Protein AF-A0A7S3LY21-F1 (afdb_monomer_lite)

Foldseek 3Di:
DDLVVPDDPPNDVPPADCLQNLLVCLQVVCWDQDNVRDTDHDDDDDPDDQCVLLSVLSSVLCVVPNAADLVQFAFAAELEQQPPCAWPSPKPVFKDQAQAWDKDFDADPPPRDTDDIDGDHHRDIDIDGDDDLLSLLVSLVVQLVVCVVPVAAEEEAADCVDPVSVVSVVSSVVNNVVDPCVSGHYYYDHSNVLSNVQSVQRSNSGYYYYRYYDVVNLNSLSNRCCSNVVGQQQDWDWDQDPVRDIDTDLGSDDPPVVQVVCCVPPVDRPDDSNSVVVSVD

InterPro domains:
  IPR004436 Isocitrate dehydrogenase NADP-dependent, monomeric [PF03971] (1-281)
  IPR004436 Isocitrate dehydrogenase NADP-dependent, monomeric [PTHR36999] (1-281)

Structure (mmCIF, N/CA/C/O backbone):
data_AF-A0A7S3LY21-F1
#
_entry.id   AF-A0A7S3LY21-F1
#
loop_
_atom_site.group_PDB
_atom_site.id
_atom_site.type_symbol
_atom_site.label_atom_id
_atom_site.label_alt_id
_atom_site.label_comp_id
_atom_site.label_asym_id
_atom_site.label_entity_id
_atom_site.label_seq_id
_atom_site.pdbx_PDB_ins_code
_atom_site.Cartn_x
_atom_site.Cartn_y
_atom_site.Cartn_z
_atom_site.occupancy
_atom_site.B_iso_or_equiv
_atom_site.auth_seq_id
_atom_site.auth_comp_id
_atom_site.auth_asym_id
_atom_site.auth_atom_id
_atom_site.pdbx_PDB_model_num
ATOM 1 N N . VAL A 1 1 ? 0.609 15.660 17.565 1.00 91.31 1 VAL A N 1
ATOM 2 C CA . VAL A 1 1 ? 1.407 14.550 18.136 1.00 91.31 1 VAL A CA 1
ATOM 3 C C . VAL A 1 1 ? 1.095 14.394 19.615 1.00 91.31 1 VAL A C 1
ATOM 5 O O . VAL A 1 1 ? 0.648 13.320 20.021 1.00 91.31 1 VAL A O 1
ATOM 8 N N . ASN A 1 2 ? 1.239 15.479 20.382 1.00 94.75 2 ASN A N 1
ATOM 9 C CA . ASN A 1 2 ? 0.829 15.576 21.780 1.00 94.75 2 ASN A CA 1
ATOM 10 C C . ASN A 1 2 ? 0.454 17.042 22.081 1.00 94.75 2 ASN A C 1
ATOM 12 O O . ASN A 1 2 ? 1.336 17.897 22.077 1.00 94.75 2 ASN A O 1
ATOM 16 N N . SER A 1 3 ? -0.834 17.352 22.270 1.00 94.62 3 SER A N 1
ATOM 17 C CA . SER A 1 3 ? -1.295 18.728 22.534 1.00 94.62 3 SER A CA 1
ATOM 18 C C . SER A 1 3 ? -0.840 19.244 23.896 1.00 94.62 3 SER A C 1
ATOM 20 O O . SER A 1 3 ? -0.442 20.400 23.994 1.00 94.62 3 SER A O 1
ATOM 22 N N . ASP A 1 4 ? -0.825 18.381 24.913 1.00 94.00 4 ASP A N 1
ATOM 23 C CA . ASP A 1 4 ? -0.487 18.751 26.293 1.00 94.00 4 ASP A CA 1
ATOM 24 C C . ASP A 1 4 ? 0.999 19.110 26.436 1.00 94.00 4 ASP A C 1
ATOM 26 O O . ASP A 1 4 ? 1.365 19.989 27.212 1.00 94.00 4 ASP A O 1
ATOM 30 N N . LYS A 1 5 ? 1.857 18.475 25.626 1.00 94.56 5 LYS A N 1
ATOM 31 C CA . LYS A 1 5 ? 3.294 18.776 25.517 1.00 94.56 5 LYS A CA 1
ATOM 32 C C . LYS A 1 5 ? 3.616 19.807 24.419 1.00 94.56 5 LYS A C 1
ATOM 34 O O . LYS A 1 5 ? 4.786 20.073 24.165 1.00 94.56 5 LYS A O 1
ATOM 39 N N . GLY A 1 6 ? 2.614 20.363 23.729 1.00 96.25 6 GLY A N 1
ATOM 40 C CA . GLY A 1 6 ? 2.814 21.335 22.643 1.00 96.25 6 GLY A CA 1
ATOM 41 C C . GLY A 1 6 ? 3.462 20.776 21.365 1.00 96.25 6 GLY A C 1
ATOM 42 O O . GLY A 1 6 ? 3.881 21.549 20.506 1.00 96.25 6 GLY A O 1
ATOM 43 N N . ILE A 1 7 ? 3.526 19.449 21.201 1.00 97.12 7 ILE A N 1
ATOM 44 C CA . ILE A 1 7 ? 4.206 18.779 20.082 1.00 97.12 7 ILE A CA 1
ATOM 45 C C . ILE A 1 7 ? 3.276 18.700 18.860 1.00 97.12 7 ILE A C 1
ATOM 47 O O . ILE A 1 7 ? 2.264 17.974 18.830 1.00 97.12 7 ILE A O 1
ATOM 51 N N . THR A 1 8 ? 3.643 19.446 17.819 1.00 97.56 8 THR A N 1
ATOM 52 C CA . THR A 1 8 ? 2.900 19.587 16.555 1.00 97.56 8 THR A CA 1
ATOM 53 C C . THR A 1 8 ? 3.358 18.589 15.488 1.00 97.56 8 THR A C 1
ATOM 55 O O . THR A 1 8 ? 4.366 17.913 15.641 1.00 97.56 8 THR A O 1
ATOM 58 N N . ASN A 1 9 ? 2.625 18.530 14.370 1.00 97.75 9 ASN A N 1
ATOM 59 C CA . ASN A 1 9 ? 2.978 17.738 13.181 1.00 97.75 9 ASN A CA 1
ATOM 60 C C . ASN A 1 9 ? 4.347 18.097 12.567 1.00 97.75 9 ASN A C 1
ATOM 62 O O . ASN A 1 9 ? 4.896 17.315 11.808 1.00 97.75 9 ASN A O 1
ATOM 66 N N . LEU A 1 10 ? 4.872 19.293 12.854 1.00 97.88 10 LEU A N 1
ATOM 67 C CA . LEU A 1 10 ? 6.107 19.807 12.252 1.00 97.88 10 LEU A CA 1
ATOM 68 C C . LEU A 1 10 ? 7.313 19.724 13.198 1.00 97.88 10 LEU A C 1
ATOM 70 O O . LEU A 1 10 ? 8.361 20.275 12.881 1.00 97.88 10 LEU A O 1
ATOM 74 N N . HIS A 1 11 ? 7.164 19.092 14.367 1.00 97.56 11 HIS A N 1
ATOM 75 C CA . HIS A 1 11 ? 8.254 18.983 15.338 1.00 97.56 11 HIS A CA 1
ATOM 76 C C . HIS A 1 11 ? 9.315 17.970 14.906 1.00 97.56 11 HIS A C 1
ATOM 78 O O . HIS A 1 11 ? 10.493 18.315 14.856 1.00 97.56 11 HIS A O 1
ATOM 84 N N . VAL A 1 12 ? 8.911 16.734 14.594 1.00 97.50 12 VAL A N 1
ATOM 85 C CA . VAL A 1 12 ? 9.830 15.655 14.213 1.00 97.50 12 VAL A CA 1
ATOM 86 C C . VAL A 1 12 ? 9.272 14.906 12.996 1.00 97.50 12 VAL A C 1
ATOM 88 O O . VAL A 1 12 ? 8.113 14.487 13.028 1.00 97.50 12 VAL A O 1
ATOM 91 N N . PRO A 1 13 ? 10.068 14.691 11.928 1.00 96.62 13 PRO A N 1
ATOM 92 C CA . PRO A 1 13 ? 9.594 14.043 10.699 1.00 96.62 13 PRO A CA 1
ATOM 93 C C . PRO A 1 13 ? 9.031 12.627 10.884 1.00 96.62 13 PRO A C 1
ATOM 95 O O . PRO A 1 13 ? 8.187 12.202 10.105 1.00 96.62 13 PRO A O 1
ATOM 98 N N . SER A 1 14 ? 9.495 11.892 11.897 1.00 94.69 14 SER A N 1
ATOM 99 C CA . SER A 1 14 ? 9.076 10.513 12.176 1.00 94.69 14 SER A CA 1
ATOM 100 C C . SER A 1 14 ? 7.846 10.398 13.080 1.00 94.69 14 SER A C 1
ATOM 102 O O . SER A 1 14 ? 7.402 9.285 13.341 1.00 94.69 14 SER A O 1
ATOM 104 N N . ASP A 1 15 ? 7.301 11.508 13.589 1.00 93.69 15 ASP A N 1
ATOM 105 C CA . ASP A 1 15 ? 6.175 11.454 14.532 1.00 93.69 15 ASP A CA 1
ATOM 106 C C . ASP A 1 15 ? 4.846 11.101 13.852 1.00 93.69 15 ASP A C 1
ATOM 108 O O . ASP A 1 15 ? 3.961 10.511 14.476 1.00 93.69 15 ASP A O 1
ATOM 112 N N . ILE A 1 16 ? 4.675 11.511 12.593 1.00 96.94 16 ILE A N 1
ATOM 113 C CA . ILE A 1 16 ? 3.447 11.332 11.815 1.00 96.94 16 ILE A CA 1
ATOM 114 C C . ILE A 1 16 ? 3.810 10.611 10.519 1.00 96.94 16 ILE A C 1
ATOM 116 O O . ILE A 1 16 ? 4.243 11.223 9.545 1.00 96.94 16 ILE A O 1
ATOM 120 N N . ILE A 1 17 ? 3.640 9.291 10.537 1.00 97.31 17 ILE A N 1
ATOM 121 C CA . ILE A 1 17 ? 3.937 8.401 9.411 1.00 97.31 17 ILE A CA 1
ATOM 122 C C . ILE A 1 17 ? 2.626 8.087 8.687 1.00 97.31 17 ILE A C 1
ATOM 124 O O . ILE A 1 17 ? 1.599 7.838 9.320 1.00 97.31 17 ILE A O 1
ATOM 128 N N . ILE A 1 18 ? 2.620 8.233 7.364 1.00 98.31 18 ILE A N 1
ATOM 129 C CA . ILE A 1 18 ? 1.410 8.276 6.527 1.00 98.31 18 ILE A CA 1
ATOM 130 C C . ILE A 1 18 ? 0.557 6.999 6.603 1.00 98.31 18 ILE A C 1
ATOM 132 O O . ILE A 1 18 ? -0.664 7.098 6.707 1.00 98.31 18 ILE A O 1
ATOM 136 N N . ASP A 1 19 ? 1.202 5.837 6.597 1.00 96.56 19 ASP A N 1
ATOM 137 C CA . ASP A 1 19 ? 0.619 4.495 6.698 1.00 96.56 19 ASP A CA 1
ATOM 138 C C . ASP A 1 19 ? -0.245 4.323 7.954 1.00 96.56 19 ASP A C 1
ATOM 140 O O . ASP A 1 19 ? -1.374 3.864 7.851 1.00 96.56 19 ASP A O 1
ATOM 144 N N . ALA A 1 20 ? 0.216 4.789 9.117 1.00 96.06 20 ALA A N 1
ATOM 145 C CA . ALA A 1 20 ? -0.511 4.691 10.381 1.00 96.06 20 ALA A CA 1
ATOM 146 C C . ALA A 1 20 ? -1.413 5.908 10.656 1.00 96.06 20 ALA A C 1
ATOM 148 O O . ALA A 1 20 ? -2.504 5.788 11.224 1.00 96.06 20 ALA A O 1
ATOM 149 N N . SER A 1 21 ? -0.970 7.109 10.275 1.00 97.94 21 SER A N 1
ATOM 150 C CA . SER A 1 21 ? -1.673 8.356 10.604 1.00 97.94 21 SER A CA 1
ATOM 151 C C . SER A 1 21 ? -2.926 8.581 9.762 1.00 97.94 21 SER A C 1
ATOM 153 O O . SER A 1 21 ? -3.929 9.056 10.303 1.00 97.94 21 SER A O 1
ATOM 155 N N . MET A 1 22 ? -2.914 8.210 8.477 1.00 98.62 22 MET A N 1
ATOM 156 C CA . MET A 1 22 ? -4.083 8.367 7.608 1.00 98.62 22 MET A CA 1
ATOM 157 C C . MET A 1 22 ? -5.249 7.464 8.035 1.00 98.62 22 MET A C 1
ATOM 159 O O . MET A 1 22 ? -6.345 7.995 8.225 1.00 98.62 22 MET A O 1
ATOM 163 N N . PRO A 1 23 ? -5.065 6.152 8.290 1.00 98.19 23 PRO A N 1
ATOM 164 C CA . PRO A 1 23 ? -6.143 5.304 8.797 1.00 98.19 23 PRO A CA 1
ATOM 165 C C . PRO A 1 23 ? -6.645 5.746 10.173 1.00 98.19 23 PRO A C 1
ATOM 167 O O . PRO A 1 23 ? -7.851 5.747 10.414 1.00 98.19 23 PRO A O 1
ATOM 170 N N . ALA A 1 24 ? -5.748 6.184 11.067 1.00 97.44 24 ALA A N 1
ATOM 171 C CA . ALA A 1 24 ? -6.138 6.716 12.373 1.00 97.44 24 ALA A CA 1
ATOM 172 C C . ALA A 1 24 ? -7.035 7.959 12.246 1.00 97.44 24 ALA A C 1
ATOM 174 O O . ALA A 1 24 ? -8.021 8.086 12.977 1.00 97.44 24 ALA A O 1
ATOM 175 N N . MET A 1 25 ? -6.724 8.851 11.302 1.00 98.44 25 MET A N 1
ATOM 176 C CA . MET A 1 25 ? -7.533 10.031 10.992 1.00 98.44 25 MET A CA 1
ATOM 177 C C . MET A 1 25 ? -8.884 9.646 10.372 1.00 98.44 25 MET A C 1
ATOM 179 O O . MET A 1 25 ? -9.919 10.098 10.860 1.00 98.44 25 MET A O 1
ATOM 183 N N . ILE A 1 26 ? -8.898 8.747 9.379 1.00 98.31 26 ILE A N 1
ATOM 184 C CA . ILE A 1 26 ? -10.125 8.247 8.731 1.00 98.31 26 ILE A CA 1
ATOM 185 C C . ILE A 1 26 ? -11.063 7.611 9.763 1.00 98.31 26 ILE A C 1
ATOM 187 O O . ILE A 1 26 ? -12.243 7.956 9.828 1.00 98.31 26 ILE A O 1
ATOM 191 N N . ARG A 1 27 ? -10.536 6.740 10.631 1.00 97.19 27 ARG A N 1
ATOM 192 C CA . ARG A 1 27 ? -11.300 6.102 11.712 1.00 97.19 27 ARG A CA 1
ATOM 193 C C . ARG A 1 27 ? -11.821 7.112 12.736 1.00 97.19 27 ARG A C 1
ATOM 195 O O . ARG A 1 27 ? -12.902 6.927 13.287 1.00 97.19 27 ARG A O 1
ATOM 202 N N . SER A 1 28 ? -11.088 8.198 12.968 1.00 97.00 28 SER A N 1
ATOM 203 C CA . SER A 1 28 ? -11.471 9.280 13.882 1.00 97.00 28 SER A CA 1
ATOM 204 C C . SER A 1 28 ? -12.378 10.316 13.206 1.00 97.00 28 SER A C 1
ATOM 206 O O . SER A 1 28 ? -12.216 11.514 13.415 1.00 97.00 28 SER A O 1
ATOM 208 N N . SER A 1 29 ? -13.338 9.864 12.392 1.00 96.50 29 SER A N 1
ATOM 209 C CA . SER A 1 29 ? -14.292 10.717 11.658 1.00 96.50 29 SER A CA 1
ATOM 210 C C . SER A 1 29 ? -13.648 11.717 10.688 1.00 96.50 29 SER A C 1
ATOM 212 O O . SER A 1 29 ? -14.217 12.772 10.429 1.00 96.50 29 SER A O 1
ATOM 214 N N . GLY A 1 30 ? -12.458 11.418 10.162 1.00 97.19 30 GLY A N 1
ATOM 215 C CA . GLY A 1 30 ? -11.737 12.339 9.279 1.00 97.19 30 GLY A CA 1
ATOM 216 C C . GLY A 1 30 ? -11.050 13.498 10.015 1.00 97.19 30 GLY A C 1
ATOM 217 O O . GLY A 1 30 ? -10.786 14.543 9.418 1.00 97.19 30 GLY A O 1
ATOM 218 N N . GLN A 1 31 ? -10.800 13.353 11.321 1.00 98.31 31 GLN A N 1
ATOM 219 C CA . GLN A 1 31 ? -10.353 14.446 12.184 1.00 98.31 31 GLN A CA 1
ATOM 220 C C . GLN A 1 31 ? -8.983 14.196 12.818 1.00 98.31 31 GLN A C 1
ATOM 222 O O . GLN A 1 31 ? -8.557 13.064 13.045 1.00 98.31 31 GLN A O 1
ATOM 227 N N . MET A 1 32 ? -8.298 15.289 13.162 1.00 98.25 32 MET A N 1
ATOM 228 C CA . MET A 1 32 ? -7.042 15.281 13.914 1.00 98.25 32 MET A CA 1
ATOM 229 C C . MET A 1 32 ? -7.101 16.220 15.123 1.00 98.25 32 MET A C 1
ATOM 231 O O . MET A 1 32 ? -7.930 17.127 15.207 1.00 98.25 32 MET A O 1
ATOM 235 N N . TRP A 1 33 ? -6.198 15.994 16.078 1.00 97.88 33 TRP A N 1
ATOM 236 C CA . TRP A 1 33 ? -6.121 16.753 17.325 1.00 97.88 33 TRP A CA 1
ATOM 237 C C . TRP A 1 33 ? -5.586 18.174 17.117 1.00 97.88 33 TRP A C 1
ATOM 239 O O . TRP A 1 33 ? -4.499 18.379 16.576 1.00 97.88 33 TRP A O 1
ATOM 249 N N . THR A 1 34 ? -6.339 19.154 17.611 1.00 96.69 34 THR A N 1
ATOM 250 C CA . THR A 1 34 ? -5.945 20.570 17.683 1.00 96.69 34 THR A CA 1
ATOM 251 C C . THR A 1 34 ? -5.113 20.872 18.936 1.00 96.69 34 THR A C 1
ATOM 253 O O . THR A 1 34 ? -5.137 20.085 19.884 1.00 96.69 34 THR A O 1
ATOM 256 N N . PRO A 1 35 ? -4.441 22.042 19.017 1.00 95.38 35 PRO A N 1
ATOM 257 C CA . PRO A 1 35 ? -3.748 22.462 20.240 1.00 95.38 35 PRO A CA 1
ATOM 258 C C . PRO A 1 35 ? -4.641 22.503 21.490 1.00 95.38 35 PRO A C 1
ATOM 260 O O . PRO A 1 35 ? -4.154 22.317 22.594 1.00 95.38 35 PRO A O 1
ATOM 263 N N . GLY A 1 36 ? -5.953 22.706 21.326 1.00 93.50 36 GLY A N 1
ATOM 264 C CA . GLY A 1 36 ? -6.927 22.711 22.423 1.00 93.50 36 GLY A CA 1
ATOM 265 C C . GLY A 1 36 ? -7.462 21.330 22.815 1.00 93.50 36 GLY A C 1
ATOM 266 O O . GLY A 1 36 ? -8.552 21.267 23.378 1.00 93.50 36 GLY A O 1
ATOM 267 N N . ASN A 1 37 ? -6.762 20.249 22.452 1.00 93.81 37 ASN A N 1
ATOM 268 C CA . ASN A 1 37 ? -7.134 18.855 22.718 1.00 93.81 37 ASN A CA 1
ATOM 269 C C . ASN A 1 37 ? -8.562 18.490 22.257 1.00 93.81 37 ASN A C 1
ATOM 271 O O . ASN A 1 37 ? -9.337 17.837 22.953 1.00 93.81 37 ASN A O 1
ATOM 275 N N . LYS A 1 38 ? -8.934 18.966 21.064 1.00 97.00 38 LYS A N 1
ATOM 276 C CA . LYS A 1 38 ? -10.205 18.644 20.396 1.00 97.00 38 LYS A CA 1
ATOM 277 C C . LYS A 1 38 ? -9.942 18.121 18.997 1.00 97.00 38 LYS A C 1
ATOM 279 O O . LYS A 1 38 ? -9.073 18.667 18.312 1.00 97.00 38 LYS A O 1
ATOM 284 N N . LEU A 1 39 ? -10.718 17.130 18.573 1.00 97.50 39 LEU A N 1
ATOM 285 C CA . LEU A 1 39 ? -10.749 16.672 17.189 1.00 97.50 39 LEU A CA 1
ATOM 286 C C . LEU A 1 39 ? -11.407 17.729 16.293 1.00 97.50 39 LEU A C 1
ATOM 288 O O . LEU A 1 39 ? -12.403 18.350 16.677 1.00 97.50 39 LEU A O 1
ATOM 292 N N . LYS A 1 40 ? -10.811 17.963 15.123 1.00 98.25 40 LYS A N 1
ATOM 293 C CA . LYS A 1 40 ? -11.362 18.789 14.045 1.00 98.25 40 LYS A CA 1
ATOM 294 C C . LYS A 1 40 ? -10.968 18.238 12.685 1.00 98.25 40 LYS A C 1
ATOM 296 O O . LYS A 1 40 ? -9.914 17.617 12.554 1.00 98.25 40 LYS A O 1
ATOM 301 N N . ASP A 1 41 ? -11.784 18.552 11.688 1.00 98.12 41 ASP A N 1
ATOM 302 C CA . ASP A 1 41 ? -11.487 18.302 10.282 1.00 98.12 41 ASP A CA 1
ATOM 303 C C . ASP A 1 41 ? -10.118 18.883 9.920 1.00 98.12 41 ASP A C 1
ATOM 305 O O . ASP A 1 41 ? -9.725 19.959 10.393 1.00 98.12 41 ASP A O 1
ATOM 309 N N . CYS A 1 42 ? -9.380 18.166 9.079 1.00 96.31 42 CYS A N 1
ATOM 310 C CA . CYS A 1 42 ? -8.049 18.571 8.664 1.00 96.31 42 CYS A CA 1
ATOM 311 C C . CYS A 1 42 ? -7.878 18.485 7.147 1.00 96.31 42 CYS A C 1
ATOM 313 O O . CYS A 1 42 ? -8.568 17.752 6.442 1.00 96.31 42 CYS A O 1
ATOM 315 N N . LYS A 1 43 ? -6.901 19.240 6.644 1.00 98.19 43 LYS A N 1
ATOM 316 C CA . LYS A 1 43 ? -6.361 19.042 5.303 1.00 98.19 43 LYS A CA 1
ATOM 317 C C . LYS A 1 43 ? -5.126 18.154 5.424 1.00 98.19 43 LYS A C 1
ATOM 319 O O . LYS A 1 43 ? -4.065 18.644 5.806 1.00 98.19 43 LYS A O 1
ATOM 324 N N . ALA A 1 44 ? -5.268 16.870 5.112 1.00 98.19 44 ALA A N 1
ATOM 325 C CA . ALA A 1 44 ? -4.144 15.943 5.055 1.00 98.19 44 ALA A CA 1
ATOM 326 C C . ALA A 1 44 ? -3.335 16.180 3.770 1.00 98.19 44 ALA A C 1
ATOM 328 O O . ALA A 1 44 ? -3.790 15.876 2.670 1.00 98.19 44 ALA A O 1
ATOM 329 N N . ILE A 1 45 ? -2.150 16.778 3.905 1.00 98.44 45 ILE A N 1
ATOM 330 C CA . ILE A 1 45 ? -1.284 17.099 2.766 1.00 98.44 45 ILE A CA 1
ATOM 331 C C . ILE A 1 45 ? -0.402 15.888 2.460 1.00 98.44 45 ILE A C 1
ATOM 333 O O . ILE A 1 45 ? 0.515 15.583 3.218 1.00 98.44 45 ILE A O 1
ATOM 337 N N . ILE A 1 46 ? -0.659 15.238 1.326 1.00 98.56 46 ILE A N 1
ATOM 338 C CA . ILE A 1 46 ? 0.199 14.200 0.744 1.00 98.56 46 ILE A CA 1
ATOM 339 C C . ILE A 1 46 ? 0.714 14.761 -0.587 1.00 98.56 46 ILE A C 1
ATOM 341 O O . ILE A 1 46 ? -0.065 14.835 -1.538 1.00 98.56 46 ILE A O 1
ATOM 345 N N . PRO A 1 47 ? 1.974 15.233 -0.660 1.00 98.38 47 PRO A N 1
ATOM 346 C CA . PRO A 1 47 ? 2.448 15.985 -1.824 1.00 98.38 47 PRO A CA 1
ATOM 347 C C . PRO A 1 47 ? 2.459 15.185 -3.130 1.00 98.38 47 PRO A C 1
ATOM 349 O O . PRO A 1 47 ? 2.133 15.724 -4.185 1.00 98.38 47 PRO A O 1
ATOM 352 N N . ASP A 1 48 ? 2.843 13.908 -3.068 1.00 98.19 48 ASP A N 1
ATOM 353 C CA . ASP A 1 48 ? 2.951 13.059 -4.251 1.00 98.19 48 ASP A CA 1
ATOM 354 C C . ASP A 1 48 ? 1.622 12.367 -4.589 1.00 98.19 48 ASP A C 1
ATOM 356 O O . ASP A 1 48 ? 0.933 11.800 -3.737 1.00 98.19 48 ASP A O 1
ATOM 360 N N . ARG A 1 49 ? 1.278 12.384 -5.876 1.00 97.62 49 ARG A N 1
ATOM 361 C CA . ARG A 1 49 ? -0.001 11.884 -6.392 1.00 97.62 49 ARG A CA 1
ATOM 362 C C . ARG A 1 49 ? -0.079 10.366 -6.552 1.00 97.62 49 ARG A C 1
ATOM 364 O O . ARG A 1 49 ? -1.177 9.876 -6.790 1.00 97.62 49 ARG A O 1
ATOM 371 N N . CYS A 1 50 ? 1.033 9.624 -6.463 1.00 97.38 50 CYS A N 1
ATOM 372 C CA . CYS A 1 50 ? 1.037 8.189 -6.774 1.00 97.38 50 CYS A CA 1
ATOM 373 C C . CYS A 1 50 ? 0.069 7.402 -5.884 1.00 97.38 50 CYS A C 1
ATOM 375 O O . CYS A 1 50 ? -0.543 6.445 -6.349 1.00 97.38 50 CYS A O 1
ATOM 377 N N . TYR A 1 51 ? -0.069 7.815 -4.620 1.00 98.12 51 TYR A N 1
ATOM 378 C CA . TYR A 1 51 ? -0.815 7.060 -3.610 1.00 98.12 51 TYR A CA 1
ATOM 379 C C . TYR A 1 51 ? -1.864 7.898 -2.864 1.00 98.12 51 TYR A C 1
ATOM 381 O O . TYR A 1 51 ? -2.788 7.335 -2.282 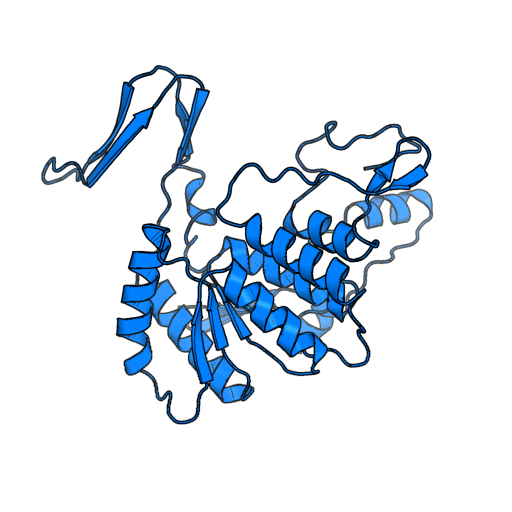1.00 98.12 51 TYR A O 1
ATOM 389 N N . ALA A 1 52 ? -1.785 9.235 -2.919 1.00 98.50 52 ALA A N 1
ATOM 390 C CA . ALA A 1 52 ? -2.713 10.132 -2.220 1.00 98.50 52 ALA A CA 1
ATOM 391 C C . ALA A 1 52 ? -4.190 9.884 -2.580 1.00 98.50 52 ALA A C 1
ATOM 393 O O . ALA A 1 52 ? -5.066 9.970 -1.718 1.00 98.50 52 ALA A O 1
ATOM 394 N N . GLY A 1 53 ? -4.460 9.537 -3.844 1.00 98.50 53 GLY A N 1
ATOM 395 C CA . GLY A 1 53 ? -5.813 9.284 -4.339 1.00 98.50 53 GLY A CA 1
ATOM 396 C C . GLY A 1 53 ? -6.526 8.122 -3.640 1.00 98.50 53 GLY A C 1
ATOM 397 O O . GLY A 1 53 ? -7.741 8.171 -3.501 1.00 98.50 53 GLY A O 1
ATOM 398 N N . VAL A 1 54 ? -5.789 7.121 -3.141 1.00 98.69 54 VAL A N 1
ATOM 399 C CA . VAL A 1 54 ? -6.368 5.978 -2.410 1.00 98.69 54 VAL A CA 1
ATOM 400 C C . VAL A 1 54 ? -6.999 6.441 -1.098 1.00 98.69 54 VAL A C 1
ATOM 402 O O . VAL A 1 54 ? -8.154 6.133 -0.814 1.00 98.69 54 VAL A O 1
ATOM 405 N N . PHE A 1 55 ? -6.274 7.243 -0.315 1.00 98.69 55 PHE A N 1
ATOM 406 C CA . PHE A 1 55 ? -6.819 7.784 0.929 1.00 98.69 55 PHE A CA 1
ATOM 407 C C . PHE A 1 55 ? -7.972 8.751 0.673 1.00 98.69 55 PHE A C 1
ATOM 409 O O . PHE A 1 55 ? -8.962 8.715 1.400 1.00 98.69 55 PHE A O 1
ATOM 416 N N . HIS A 1 56 ? -7.862 9.594 -0.359 1.00 98.62 56 HIS A N 1
ATOM 417 C CA . HIS A 1 56 ? -8.941 10.508 -0.723 1.00 98.62 56 HIS A CA 1
ATOM 418 C C . HIS A 1 56 ? -10.224 9.749 -1.077 1.00 98.62 56 HIS A C 1
ATOM 420 O O . HIS A 1 56 ? -11.281 10.085 -0.556 1.00 98.62 56 HIS A O 1
ATOM 426 N N . GLU A 1 57 ? -10.127 8.681 -1.870 1.00 98.50 57 GLU A N 1
ATOM 427 C CA . GLU A 1 57 ? -11.283 7.857 -2.222 1.00 98.50 57 GLU A CA 1
ATOM 428 C C . GLU A 1 57 ? -11.913 7.183 -0.997 1.00 98.50 57 GLU A C 1
ATOM 430 O O . GLU A 1 57 ? -13.133 7.194 -0.846 1.00 98.50 57 GLU A O 1
ATOM 435 N N . CYS A 1 58 ? -11.100 6.655 -0.075 1.00 98.38 58 CYS A N 1
ATOM 436 C CA . CYS A 1 58 ? -11.611 6.092 1.176 1.00 98.38 58 CYS A CA 1
ATOM 437 C C . CYS A 1 58 ? -12.344 7.149 2.027 1.00 98.38 58 CYS A C 1
ATOM 439 O O . CYS A 1 58 ? -13.370 6.848 2.640 1.00 98.38 58 CYS A O 1
ATOM 441 N N . ILE A 1 59 ? -11.840 8.388 2.060 1.00 98.62 59 ILE A N 1
ATOM 442 C CA . ILE A 1 59 ? -12.479 9.514 2.758 1.00 98.62 59 ILE A CA 1
ATOM 443 C C . ILE A 1 59 ? -13.814 9.868 2.095 1.00 98.62 59 ILE A C 1
ATOM 445 O O . ILE A 1 59 ? -14.827 9.925 2.788 1.00 98.62 59 ILE A O 1
ATOM 449 N N . GLU A 1 60 ? -13.844 10.052 0.774 1.00 98.56 60 GLU A N 1
ATOM 450 C CA . GLU A 1 60 ? -15.071 10.355 0.020 1.00 98.56 60 GLU A CA 1
ATOM 451 C C . GLU A 1 60 ? -16.123 9.252 0.188 1.00 98.56 60 GLU A C 1
ATOM 453 O O . GLU A 1 60 ? -17.309 9.527 0.387 1.00 98.56 60 GLU A O 1
ATOM 458 N N . ASN A 1 61 ? -15.689 7.990 0.202 1.00 98.31 61 ASN A N 1
ATOM 459 C CA . ASN A 1 61 ? -16.562 6.855 0.464 1.00 98.31 61 ASN A CA 1
ATOM 460 C C . ASN A 1 61 ? -17.189 6.936 1.870 1.00 98.31 61 ASN A C 1
ATOM 462 O O . ASN A 1 61 ? -18.397 6.742 2.015 1.00 98.31 61 ASN A O 1
ATOM 466 N N . CYS A 1 62 ? -16.410 7.288 2.899 1.00 98.44 62 CYS A N 1
ATOM 467 C CA . CYS A 1 62 ? -16.918 7.528 4.254 1.00 98.44 62 CYS A CA 1
ATOM 468 C C . CYS A 1 62 ? -17.845 8.747 4.346 1.00 98.44 62 CYS A C 1
ATOM 470 O O . CYS A 1 62 ? -18.856 8.682 5.042 1.00 98.44 62 CYS A O 1
ATOM 472 N N . ILE A 1 63 ? -17.553 9.842 3.640 1.00 98.25 63 ILE A N 1
ATOM 473 C CA . ILE A 1 63 ? -18.430 11.022 3.590 1.00 98.25 63 ILE A CA 1
ATOM 474 C C . ILE A 1 63 ? -19.790 10.644 2.991 1.00 98.25 63 ILE A C 1
ATOM 476 O O . ILE A 1 63 ? -20.835 11.031 3.513 1.00 98.25 63 ILE A O 1
ATOM 480 N N . LYS A 1 64 ? -19.786 9.851 1.915 1.00 98.25 64 LYS A N 1
ATOM 481 C CA . LYS A 1 64 ? -20.996 9.451 1.192 1.00 98.25 64 LYS A CA 1
ATOM 482 C C . LYS A 1 64 ? -21.826 8.392 1.922 1.00 98.25 64 LYS A C 1
ATOM 484 O O . LYS A 1 64 ? -23.052 8.417 1.831 1.00 98.25 64 LYS A O 1
ATOM 489 N N . HIS A 1 65 ? -21.180 7.452 2.610 1.00 97.94 65 HIS A N 1
ATOM 490 C CA . HIS A 1 65 ? -21.831 6.248 3.144 1.00 97.94 65 HIS A CA 1
ATOM 491 C C . HIS A 1 65 ? -21.765 6.115 4.673 1.00 97.94 65 HIS A C 1
ATOM 493 O O . HIS A 1 65 ? -22.300 5.156 5.225 1.00 97.94 65 HIS A O 1
ATOM 499 N N . GLY A 1 66 ? -21.135 7.066 5.363 1.00 98.12 66 GLY A N 1
ATOM 500 C CA . GLY A 1 66 ? -20.850 6.987 6.792 1.00 98.12 66 GLY A CA 1
ATOM 501 C C . GLY A 1 66 ? -19.655 6.084 7.115 1.00 98.12 66 GLY A C 1
ATOM 502 O O . GLY A 1 66 ? -19.000 5.518 6.232 1.00 98.12 66 GLY A O 1
ATOM 503 N N . ALA A 1 67 ? -19.367 5.935 8.409 1.00 98.00 67 ALA A N 1
ATOM 504 C CA . ALA A 1 67 ? -18.325 5.028 8.888 1.00 98.00 67 ALA A CA 1
ATOM 505 C C . ALA A 1 67 ? -18.590 3.578 8.435 1.00 98.00 67 ALA A C 1
ATOM 507 O O . ALA A 1 67 ? -19.736 3.181 8.218 1.00 98.00 67 ALA A O 1
ATOM 508 N N . PHE A 1 68 ? -17.530 2.786 8.274 1.00 98.25 68 PHE A N 1
ATOM 509 C CA . PHE A 1 68 ? -17.667 1.341 8.081 1.00 98.25 68 PHE A CA 1
ATOM 510 C C . PHE A 1 68 ? -18.249 0.690 9.344 1.00 98.25 68 PHE A C 1
ATOM 512 O O . PHE A 1 68 ? -18.005 1.174 10.450 1.00 98.25 68 PHE A O 1
ATOM 519 N N . ASP A 1 69 ? -19.001 -0.402 9.179 1.00 98.12 69 ASP A N 1
ATOM 520 C CA . ASP A 1 69 ? -19.462 -1.243 10.289 1.00 98.12 69 ASP A CA 1
ATOM 521 C C . ASP A 1 69 ? -18.590 -2.510 10.374 1.00 98.12 69 ASP A C 1
ATOM 523 O O . ASP A 1 69 ? -18.771 -3.426 9.563 1.00 98.12 69 ASP A O 1
ATOM 527 N N . PRO A 1 70 ? -17.675 -2.606 11.360 1.00 97.50 70 PRO A N 1
ATOM 528 C CA . PRO A 1 70 ? -16.827 -3.782 11.552 1.00 97.50 70 PRO A CA 1
ATOM 529 C C . PRO A 1 70 ? -17.593 -5.095 11.757 1.00 97.50 70 PRO A C 1
ATOM 531 O O . PRO A 1 70 ? -17.014 -6.165 11.615 1.00 97.50 70 PRO A O 1
ATOM 534 N N . LYS A 1 71 ? -18.884 -5.048 12.120 1.00 97.88 71 LYS A N 1
ATOM 535 C CA . LYS A 1 71 ? -19.692 -6.256 12.350 1.00 97.88 71 LYS A CA 1
ATOM 536 C C . LYS A 1 71 ? -20.133 -6.937 11.060 1.00 97.88 71 LYS A C 1
ATOM 538 O O . LYS A 1 71 ? -20.424 -8.130 11.088 1.00 97.88 71 LYS A O 1
ATOM 543 N N . THR A 1 72 ? -20.268 -6.178 9.976 1.00 98.06 72 THR A N 1
ATOM 544 C CA . THR A 1 72 ? -20.861 -6.660 8.721 1.00 98.06 72 THR A CA 1
ATOM 545 C C . THR A 1 72 ? -19.947 -6.485 7.524 1.00 98.06 72 THR A C 1
ATOM 547 O O . THR A 1 72 ? -20.256 -7.025 6.466 1.00 98.06 72 THR A O 1
ATOM 550 N N . MET A 1 73 ? -18.872 -5.703 7.649 1.00 98.44 73 MET A N 1
ATOM 551 C CA . MET A 1 73 ? -17.987 -5.459 6.522 1.00 98.44 73 MET A CA 1
ATOM 552 C C . MET A 1 73 ? -17.204 -6.714 6.118 1.00 98.44 73 MET A C 1
ATOM 554 O O . MET A 1 73 ? -16.858 -7.543 6.957 1.00 98.44 73 MET A O 1
ATOM 558 N N . GLY A 1 74 ? -16.926 -6.835 4.821 1.00 98.38 74 GLY A N 1
ATOM 559 C CA . GLY A 1 74 ? -15.960 -7.793 4.289 1.00 98.38 74 GLY A CA 1
ATOM 560 C C . GLY A 1 74 ? -14.528 -7.334 4.556 1.00 98.38 74 GLY A C 1
ATOM 561 O O . GLY A 1 74 ? -14.308 -6.235 5.070 1.00 98.38 74 GLY A O 1
ATOM 562 N N . THR A 1 75 ? -13.561 -8.158 4.163 1.00 98.31 75 THR A N 1
ATOM 563 C CA . THR A 1 75 ? -12.133 -7.880 4.366 1.00 98.31 75 THR A CA 1
ATOM 564 C C . THR A 1 75 ? -11.389 -7.570 3.068 1.00 98.31 75 THR A C 1
ATOM 566 O O . THR A 1 75 ? -11.709 -8.091 1.989 1.00 98.31 75 THR A O 1
ATOM 569 N N . VAL A 1 76 ? -10.355 -6.732 3.164 1.00 98.62 76 VAL A N 1
ATOM 570 C CA . VAL A 1 76 ? -9.448 -6.424 2.050 1.00 98.62 76 VAL A CA 1
ATOM 571 C C . VAL A 1 76 ? -8.029 -6.929 2.352 1.00 98.62 76 VAL A C 1
ATOM 573 O O . VAL A 1 76 ? -7.159 -6.154 2.757 1.00 98.62 76 VAL A O 1
ATOM 576 N N . PRO A 1 77 ? -7.740 -8.231 2.145 1.00 98.31 77 PRO A N 1
ATOM 577 C CA . PRO A 1 77 ? -6.386 -8.760 2.288 1.00 98.31 77 PRO A CA 1
ATOM 578 C C . PRO A 1 77 ? -5.441 -8.196 1.215 1.00 98.31 77 PRO A C 1
ATOM 580 O O . PRO A 1 77 ? -5.875 -7.673 0.182 1.00 98.31 77 PRO A O 1
ATOM 583 N N . ASN A 1 78 ? -4.129 -8.344 1.426 1.00 98.88 78 ASN A N 1
ATOM 584 C CA . ASN A 1 78 ? -3.109 -7.850 0.502 1.00 98.88 78 ASN A CA 1
ATOM 585 C C . ASN A 1 78 ? -2.149 -8.949 0.016 1.00 98.88 78 ASN A C 1
ATOM 587 O O . ASN A 1 78 ? -1.741 -9.825 0.777 1.00 98.88 78 ASN A O 1
ATOM 591 N N . VAL A 1 79 ? -1.771 -8.873 -1.262 1.00 98.81 79 VAL A N 1
ATOM 592 C CA . VAL A 1 79 ? -0.626 -9.577 -1.852 1.00 98.81 79 VAL A CA 1
ATOM 593 C C . VAL A 1 79 ? 0.342 -8.527 -2.401 1.00 98.81 79 VAL A C 1
ATOM 595 O O . VAL A 1 79 ? 0.111 -7.945 -3.465 1.00 98.81 79 VAL A O 1
ATOM 598 N N . GLY A 1 80 ? 1.425 -8.284 -1.663 1.00 98.62 80 GLY A N 1
ATOM 599 C CA . GLY A 1 80 ? 2.376 -7.206 -1.934 1.00 98.62 80 GLY A CA 1
ATOM 600 C C . GLY A 1 80 ? 3.638 -7.652 -2.668 1.00 98.62 80 GLY A C 1
ATOM 601 O O . GLY A 1 80 ? 4.280 -8.635 -2.298 1.00 98.62 80 GLY A O 1
ATOM 602 N N . LEU A 1 81 ? 4.042 -6.892 -3.683 1.00 98.62 81 LEU A N 1
ATOM 603 C CA . LEU A 1 81 ? 5.337 -7.048 -4.339 1.00 98.62 81 LEU A CA 1
ATOM 604 C C . LEU A 1 81 ? 6.434 -6.357 -3.521 1.00 98.62 81 LEU A C 1
ATOM 606 O O . LEU A 1 81 ? 6.523 -5.136 -3.522 1.00 98.62 81 LEU A O 1
ATOM 610 N N . MET A 1 82 ? 7.303 -7.129 -2.864 1.00 97.50 82 MET A N 1
ATOM 611 C CA . MET A 1 82 ? 8.373 -6.551 -2.027 1.00 97.50 82 MET A CA 1
ATOM 612 C C . MET A 1 82 ? 9.751 -7.210 -2.169 1.00 97.50 82 MET A C 1
ATOM 614 O O . MET A 1 82 ? 10.771 -6.624 -1.790 1.00 97.50 82 MET A O 1
ATOM 618 N N . ALA A 1 83 ? 9.813 -8.423 -2.726 1.00 96.56 83 ALA A N 1
ATOM 619 C CA . ALA A 1 83 ? 11.037 -9.213 -2.748 1.00 96.56 83 ALA A CA 1
ATOM 620 C C . ALA A 1 83 ? 12.194 -8.484 -3.454 1.00 96.56 83 ALA A C 1
ATOM 622 O O . ALA A 1 83 ? 12.033 -7.877 -4.512 1.00 96.56 83 ALA A O 1
ATOM 623 N N . GLN A 1 84 ? 13.390 -8.603 -2.870 1.00 96.25 84 GLN A N 1
ATOM 624 C CA . GLN A 1 84 ? 14.629 -7.995 -3.367 1.00 96.25 84 GLN A CA 1
ATOM 625 C C . GLN A 1 84 ? 14.602 -6.459 -3.462 1.00 96.25 84 GLN A C 1
ATOM 627 O O . GLN A 1 84 ? 15.186 -5.900 -4.392 1.00 96.25 84 GLN A O 1
ATOM 632 N N . LYS A 1 85 ? 13.986 -5.799 -2.469 1.00 97.06 85 LYS A N 1
ATOM 633 C CA . LYS A 1 85 ? 13.864 -4.333 -2.382 1.00 97.06 85 LYS A CA 1
ATOM 634 C C . LYS A 1 85 ? 13.159 -3.758 -3.614 1.00 97.06 85 LYS A C 1
ATOM 636 O O . LYS A 1 85 ? 13.694 -2.885 -4.292 1.00 97.06 85 LYS A O 1
ATOM 641 N N . ALA A 1 86 ? 11.989 -4.312 -3.927 1.00 98.06 86 ALA A N 1
ATOM 642 C CA . ALA A 1 86 ? 11.203 -3.874 -5.071 1.00 98.06 86 ALA A CA 1
ATOM 643 C C . ALA A 1 86 ? 10.801 -2.395 -4.938 1.00 98.06 86 ALA A C 1
ATOM 645 O O . ALA A 1 86 ? 10.434 -1.940 -3.851 1.00 98.06 86 ALA A O 1
ATOM 646 N N . GLU A 1 87 ? 10.832 -1.689 -6.068 1.00 98.62 87 GLU A N 1
ATOM 647 C CA . GLU A 1 87 ? 10.294 -0.336 -6.232 1.00 98.62 87 GLU A CA 1
ATOM 648 C C . GLU A 1 87 ? 10.987 0.703 -5.324 1.00 98.62 87 GLU A C 1
ATOM 650 O O . GLU A 1 87 ? 12.219 0.781 -5.310 1.00 98.62 87 GLU A O 1
ATOM 655 N N . GLU A 1 88 ? 10.234 1.546 -4.611 1.00 98.69 88 GLU A N 1
ATOM 656 C CA . GLU A 1 88 ? 10.766 2.636 -3.782 1.00 98.69 88 GLU A CA 1
ATOM 657 C C . GLU A 1 88 ? 11.656 2.155 -2.627 1.00 98.69 88 GLU A C 1
ATOM 659 O O . GLU A 1 88 ? 12.625 2.828 -2.282 1.00 98.69 88 GLU A O 1
ATOM 664 N N . TYR A 1 89 ? 11.403 0.971 -2.064 1.00 97.81 89 TYR A N 1
ATOM 665 C CA . TYR A 1 89 ? 12.197 0.432 -0.944 1.00 97.81 89 TYR A CA 1
ATOM 666 C C . TYR A 1 89 ? 13.631 0.069 -1.359 1.00 97.81 89 TYR A C 1
ATOM 668 O O . TYR A 1 89 ? 14.505 -0.171 -0.524 1.00 97.81 89 TYR A O 1
ATOM 676 N N . GLY A 1 90 ? 13.893 0.008 -2.665 1.00 97.94 90 GLY A N 1
ATOM 677 C CA . GLY A 1 90 ? 15.225 -0.160 -3.226 1.00 97.94 90 GLY A CA 1
ATOM 678 C C . GLY A 1 90 ? 15.872 1.137 -3.686 1.00 97.94 90 GLY A C 1
ATOM 679 O O . GLY A 1 90 ? 16.966 1.057 -4.235 1.00 97.94 90 GLY A O 1
ATOM 680 N N . SER A 1 91 ? 15.238 2.303 -3.529 1.00 98.44 91 SER A N 1
ATOM 681 C CA . SER A 1 91 ? 15.685 3.540 -4.183 1.00 98.44 91 SER A CA 1
ATOM 682 C C . SER A 1 91 ? 16.616 4.411 -3.338 1.00 98.44 91 SER A C 1
ATOM 684 O O . SER A 1 91 ? 17.099 5.413 -3.847 1.00 98.44 91 SER A O 1
ATOM 686 N N . HIS A 1 92 ? 16.869 4.077 -2.069 1.00 97.88 92 HIS A N 1
ATOM 687 C CA . HIS A 1 92 ? 17.565 4.970 -1.128 1.00 97.88 92 HIS A CA 1
ATOM 688 C C . HIS A 1 92 ? 18.949 5.436 -1.609 1.00 97.88 92 HIS A C 1
ATOM 690 O O . HIS A 1 92 ? 19.269 6.615 -1.523 1.00 97.88 92 HIS A O 1
ATOM 696 N N . ASP A 1 93 ? 19.747 4.527 -2.164 1.00 98.31 93 ASP A N 1
ATOM 697 C CA . ASP A 1 93 ? 21.072 4.791 -2.747 1.00 98.31 93 ASP A CA 1
ATOM 698 C C . ASP A 1 93 ? 21.012 5.421 -4.154 1.00 98.31 93 ASP A C 1
ATOM 700 O O . ASP A 1 93 ? 22.041 5.682 -4.774 1.00 98.31 93 ASP A O 1
ATOM 704 N N . LYS A 1 94 ? 19.801 5.647 -4.668 1.00 98.56 94 LYS A N 1
ATOM 705 C CA . LYS A 1 94 ? 19.490 6.180 -5.999 1.00 98.56 94 LYS A CA 1
ATOM 706 C C . LYS A 1 94 ? 18.569 7.402 -5.930 1.00 98.56 94 LYS A C 1
ATOM 708 O O . LYS A 1 94 ? 17.920 7.728 -6.924 1.00 98.56 94 LYS A O 1
ATOM 713 N N . THR A 1 95 ? 18.499 8.056 -4.773 1.00 98.81 95 THR A N 1
ATOM 714 C CA . THR A 1 95 ? 17.751 9.296 -4.560 1.00 98.81 95 THR A CA 1
ATOM 715 C C . THR A 1 95 ? 18.736 10.426 -4.291 1.00 98.81 95 THR A C 1
ATOM 717 O O . THR A 1 95 ? 19.584 10.315 -3.408 1.00 98.81 95 THR A O 1
ATOM 720 N N . PHE A 1 96 ? 18.614 11.522 -5.034 1.00 98.56 96 PHE A N 1
ATOM 721 C CA . PHE A 1 96 ? 19.532 12.652 -4.978 1.00 98.56 96 PHE A CA 1
ATOM 722 C C . PHE A 1 96 ? 18.759 13.965 -4.945 1.00 98.56 96 PHE A C 1
ATOM 724 O O . PHE A 1 96 ? 17.843 14.175 -5.737 1.00 98.56 96 PHE A O 1
ATOM 731 N N . GLU A 1 97 ? 19.171 14.864 -4.058 1.00 98.62 97 GLU A N 1
ATOM 732 C CA . GLU A 1 97 ? 18.791 16.271 -4.135 1.00 98.62 97 GLU A CA 1
ATOM 733 C C . GLU A 1 97 ? 19.699 16.959 -5.160 1.00 98.62 97 GLU A C 1
ATOM 735 O O . GLU A 1 97 ? 20.930 16.956 -5.032 1.00 98.62 97 GLU A O 1
ATOM 740 N N . VAL A 1 98 ? 19.095 17.514 -6.200 1.00 98.38 98 VAL A N 1
ATOM 741 C CA . VAL A 1 98 ? 19.781 18.144 -7.320 1.00 98.38 98 VAL A CA 1
ATOM 742 C C . VAL A 1 98 ? 20.422 19.448 -6.851 1.00 98.38 98 VAL A C 1
ATOM 744 O O . VAL A 1 98 ? 19.765 20.329 -6.310 1.00 98.38 98 VAL A O 1
ATOM 747 N N . LYS A 1 99 ? 21.737 19.581 -7.057 1.00 98.12 99 LYS A N 1
ATOM 748 C CA . LYS A 1 99 ? 22.515 20.734 -6.563 1.00 98.12 99 LYS A CA 1
ATOM 749 C C . LYS A 1 99 ? 22.678 21.871 -7.565 1.00 98.12 99 LYS A C 1
ATOM 751 O O . LYS A 1 99 ? 23.124 22.942 -7.175 1.00 98.12 99 LYS A O 1
ATOM 756 N N . LYS A 1 100 ? 22.396 21.633 -8.847 1.00 97.88 100 LYS A N 1
ATOM 757 C CA . LYS A 1 100 ? 22.452 22.630 -9.926 1.00 97.88 100 LYS A CA 1
ATOM 758 C C . LYS A 1 100 ? 21.452 22.250 -11.019 1.00 97.88 100 LYS A C 1
ATOM 760 O O . LYS A 1 100 ? 21.323 21.051 -11.275 1.00 97.88 100 LYS A O 1
ATOM 765 N N . PRO A 1 101 ? 20.815 23.225 -11.688 1.00 98.31 101 PRO A N 1
ATOM 766 C CA . PRO A 1 101 ? 19.902 22.943 -12.786 1.00 98.31 101 PRO A CA 1
ATOM 767 C C . PRO A 1 101 ? 20.627 22.273 -13.958 1.00 98.31 101 PRO A C 1
ATOM 769 O O . PRO A 1 101 ? 21.809 22.536 -14.212 1.00 98.31 101 PRO A O 1
ATOM 772 N N . GLY A 1 102 ? 19.915 21.413 -14.680 1.00 98.06 102 GLY A N 1
ATOM 773 C CA . GLY A 1 102 ? 20.433 20.702 -15.844 1.00 98.06 102 GLY A CA 1
ATOM 774 C C . GLY A 1 102 ? 19.634 19.442 -16.150 1.00 98.06 102 GLY A C 1
ATOM 775 O O . GLY A 1 102 ? 18.436 19.378 -15.908 1.00 98.06 102 GLY A O 1
ATOM 776 N N . THR A 1 103 ? 20.314 18.413 -16.656 1.00 98.25 103 THR A N 1
ATOM 777 C CA . THR A 1 103 ? 19.662 17.178 -17.102 1.00 98.25 103 THR A CA 1
ATOM 778 C C . THR A 1 103 ? 20.180 15.960 -16.334 1.00 98.25 103 THR A C 1
ATOM 780 O O . THR A 1 103 ? 21.371 15.637 -16.391 1.00 98.25 103 THR A O 1
ATOM 783 N N . MET A 1 104 ? 19.278 15.214 -15.694 1.00 98.06 104 MET A N 1
ATOM 784 C CA . MET A 1 104 ? 19.554 13.884 -15.141 1.00 98.06 104 MET A CA 1
ATOM 785 C C . MET A 1 104 ? 19.359 12.817 -16.220 1.00 98.06 104 MET A C 1
ATOM 787 O O . MET A 1 104 ? 18.295 12.726 -16.833 1.00 98.06 104 MET A O 1
ATOM 791 N N . ARG A 1 105 ? 20.380 11.982 -16.453 1.00 98.19 105 ARG A N 1
ATOM 792 C CA . ARG A 1 105 ? 20.351 10.903 -17.455 1.00 98.19 105 ARG A CA 1
ATOM 793 C C . ARG A 1 105 ? 20.709 9.561 -16.839 1.00 98.19 105 ARG A C 1
ATOM 795 O O . ARG A 1 105 ? 21.662 9.465 -16.073 1.00 98.19 105 ARG A O 1
ATOM 802 N N . VAL A 1 106 ? 20.000 8.518 -17.260 1.00 98.44 106 VAL A N 1
ATOM 803 C CA . VAL A 1 106 ? 20.377 7.121 -17.017 1.00 98.44 106 VAL A CA 1
ATOM 804 C C . VAL A 1 106 ? 20.943 6.570 -18.314 1.00 98.44 106 VAL A C 1
ATOM 806 O O . VAL A 1 106 ? 20.266 6.602 -19.339 1.00 98.44 106 VAL A O 1
ATOM 809 N N . VAL A 1 107 ? 22.184 6.092 -18.283 1.00 98.25 107 VAL A N 1
ATOM 810 C CA . VAL A 1 107 ? 22.929 5.675 -19.478 1.00 98.25 107 VAL A CA 1
ATOM 811 C C . VAL A 1 107 ? 23.345 4.219 -19.331 1.00 98.25 107 VAL A C 1
ATOM 813 O O . VAL A 1 107 ? 23.820 3.805 -18.275 1.00 98.25 107 VAL A O 1
ATOM 816 N N . ASN A 1 108 ? 23.165 3.436 -20.389 1.00 97.56 108 ASN A N 1
ATOM 817 C CA . ASN A 1 108 ? 23.718 2.094 -20.474 1.00 97.56 108 ASN A CA 1
ATOM 818 C C . ASN A 1 108 ? 25.250 2.191 -20.590 1.00 97.56 108 ASN A C 1
ATOM 820 O O . ASN A 1 108 ? 25.755 2.778 -21.546 1.00 97.56 108 ASN A O 1
ATOM 824 N N . SER A 1 109 ? 25.980 1.624 -19.626 1.00 96.25 109 SER A N 1
ATOM 825 C CA . SER A 1 109 ? 27.444 1.734 -19.541 1.00 96.25 109 SER A CA 1
ATOM 826 C C . SER A 1 109 ? 28.176 1.149 -20.745 1.00 96.25 109 SER A C 1
ATOM 828 O O . SER A 1 109 ? 29.226 1.660 -21.121 1.00 96.25 109 SER A O 1
ATOM 830 N N . ASP A 1 110 ? 27.620 0.102 -21.350 1.00 96.94 110 ASP A N 1
ATOM 831 C CA . ASP A 1 110 ? 28.310 -0.693 -22.366 1.00 96.94 110 ASP A CA 1
ATOM 832 C C . ASP A 1 110 ? 28.115 -0.100 -23.766 1.00 96.94 110 ASP A C 1
ATOM 834 O O . ASP A 1 110 ? 29.011 -0.140 -24.604 1.00 96.94 110 ASP A O 1
ATOM 838 N N . THR A 1 111 ? 26.934 0.467 -24.021 1.00 97.25 111 THR A N 1
ATOM 839 C CA . THR A 1 111 ? 26.544 1.012 -25.334 1.00 97.25 111 THR A CA 1
ATOM 840 C C . THR A 1 111 ? 26.577 2.537 -25.396 1.00 97.25 111 THR A C 1
ATOM 842 O O . THR A 1 111 ? 26.529 3.105 -26.483 1.00 97.25 111 THR A O 1
ATOM 845 N N . GLY A 1 112 ? 26.599 3.219 -24.247 1.00 96.81 112 GLY A N 1
ATOM 846 C CA . GLY A 1 112 ? 26.444 4.672 -24.155 1.00 96.81 112 GLY A CA 1
ATOM 847 C C . GLY A 1 112 ? 25.026 5.176 -24.458 1.00 96.81 112 GLY A C 1
ATOM 848 O O . GLY A 1 112 ? 24.802 6.386 -24.487 1.00 96.81 112 GLY A O 1
ATOM 849 N N . ALA A 1 113 ? 24.057 4.281 -24.678 1.00 98.19 113 ALA A N 1
ATOM 850 C CA . ALA A 1 113 ? 22.681 4.659 -24.977 1.00 98.19 113 ALA A CA 1
ATOM 851 C C . ALA A 1 113 ? 22.006 5.306 -23.757 1.00 98.19 113 ALA A C 1
ATOM 853 O O . ALA A 1 113 ? 22.020 4.753 -22.655 1.00 98.19 113 ALA A O 1
ATOM 854 N N . VAL A 1 114 ? 21.379 6.468 -23.956 1.00 98.25 114 VAL A N 1
ATOM 855 C CA . VAL A 1 114 ? 20.556 7.120 -22.928 1.00 98.25 114 VAL A CA 1
ATOM 856 C C . VAL A 1 114 ? 19.218 6.388 -22.834 1.00 98.25 114 VAL A C 1
ATOM 858 O O . VAL A 1 114 ? 18.503 6.272 -23.824 1.00 98.25 114 VAL A O 1
ATOM 861 N N . LEU A 1 115 ? 18.890 5.892 -21.642 1.00 97.94 115 LEU A N 1
ATOM 862 C CA . LEU A 1 115 ? 17.676 5.124 -21.358 1.00 97.94 115 LEU A CA 1
ATOM 863 C C . LEU A 1 115 ? 16.554 6.004 -20.802 1.00 97.94 115 LEU A C 1
ATOM 86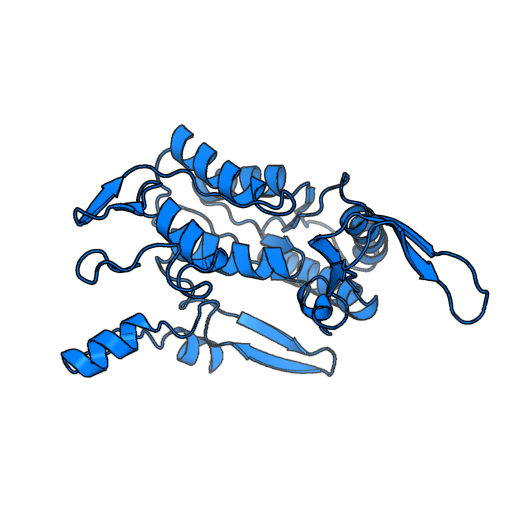5 O O . LEU A 1 115 ? 15.401 5.850 -21.187 1.00 97.94 115 LEU A O 1
ATOM 869 N N . LEU A 1 116 ? 16.895 6.917 -19.888 1.00 98.19 116 LEU A N 1
ATOM 870 C CA . LEU A 1 116 ? 15.968 7.863 -19.262 1.00 98.19 116 LEU A CA 1
ATOM 871 C C . LEU A 1 116 ? 16.619 9.243 -19.202 1.00 98.19 116 LEU A C 1
ATOM 873 O O . LEU A 1 116 ? 17.831 9.347 -18.994 1.00 98.19 116 LEU A O 1
ATOM 877 N N . VAL A 1 117 ? 15.813 10.291 -19.348 1.00 98.25 117 VAL A N 1
ATOM 878 C CA . VAL A 1 117 ? 16.256 11.686 -19.325 1.00 98.25 117 VAL A CA 1
ATOM 879 C C . VAL A 1 117 ? 15.201 12.556 -18.648 1.00 98.25 117 VAL A C 1
ATOM 881 O O . VAL A 1 117 ? 14.013 12.390 -18.912 1.00 98.25 117 VAL A O 1
ATOM 884 N N . HIS A 1 118 ? 15.635 13.455 -17.768 1.00 98.56 118 HIS A N 1
ATOM 885 C CA . HIS A 1 118 ? 14.782 14.437 -17.103 1.00 98.56 118 HIS A CA 1
ATOM 886 C C . HIS A 1 118 ? 15.518 15.771 -17.022 1.00 98.56 118 HIS A C 1
ATOM 888 O O . HIS A 1 118 ? 16.681 15.796 -16.616 1.00 98.56 118 HIS A O 1
ATOM 894 N N . GLU A 1 119 ? 14.837 16.859 -17.362 1.00 98.62 119 GLU A N 1
ATOM 895 C CA . GLU A 1 119 ? 15.267 18.200 -16.967 1.00 98.62 119 GLU A CA 1
ATOM 896 C C . GLU A 1 119 ? 14.970 18.384 -15.477 1.00 98.62 119 GLU A C 1
ATOM 898 O O . GLU A 1 119 ? 13.923 17.942 -15.000 1.00 98.62 119 GLU A O 1
ATOM 903 N N . VAL A 1 120 ? 15.914 18.968 -14.747 1.00 98.69 120 VAL A N 1
ATOM 904 C CA . VAL A 1 120 ? 15.855 19.155 -13.295 1.00 98.69 120 VAL A CA 1
ATOM 905 C C . VAL A 1 120 ? 16.361 20.539 -12.902 1.00 98.69 120 VAL A C 1
ATOM 907 O O . VAL A 1 120 ? 17.258 21.098 -13.541 1.00 98.69 120 VAL A O 1
ATOM 910 N N . GLU A 1 121 ? 15.821 21.066 -11.813 1.00 98.75 121 GLU A N 1
ATOM 911 C CA . GLU A 1 121 ? 16.207 22.339 -11.210 1.00 98.75 121 GLU A CA 1
ATOM 912 C C . GLU A 1 121 ? 16.959 22.132 -9.884 1.00 98.75 121 GLU A C 1
ATOM 914 O O . GLU A 1 121 ? 17.031 21.031 -9.337 1.00 98.75 121 GLU A O 1
ATOM 919 N N . GLU A 1 122 ? 17.585 23.191 -9.365 1.00 98.56 122 GLU A N 1
ATOM 920 C CA . GLU A 1 122 ? 18.215 23.145 -8.041 1.00 98.56 122 GLU A CA 1
ATOM 921 C C . GLU A 1 122 ? 17.163 22.903 -6.947 1.00 98.56 122 GLU A C 1
ATOM 923 O O . GLU A 1 122 ? 16.140 23.580 -6.895 1.00 98.56 122 GLU A O 1
ATOM 928 N N . GLY A 1 123 ? 17.431 21.948 -6.057 1.00 98.38 123 GLY A N 1
ATOM 929 C CA . GLY A 1 123 ? 16.529 21.551 -4.976 1.00 98.38 123 GLY A CA 1
ATOM 930 C C . GLY A 1 123 ? 15.546 20.435 -5.342 1.00 98.38 123 GLY A C 1
ATOM 931 O O . GLY A 1 123 ? 14.927 19.872 -4.437 1.00 98.38 123 GLY A O 1
ATOM 932 N N . ASP A 1 124 ? 15.435 20.054 -6.620 1.00 98.69 124 ASP A N 1
ATOM 933 C CA . ASP A 1 124 ? 14.623 18.904 -7.025 1.00 98.69 124 ASP A CA 1
ATOM 934 C C . ASP A 1 124 ? 15.117 17.610 -6.371 1.00 98.69 124 ASP A C 1
ATOM 936 O O . ASP A 1 124 ? 16.317 17.383 -6.206 1.00 98.69 124 ASP A O 1
ATOM 940 N N . ILE A 1 125 ? 14.190 16.704 -6.055 1.00 98.69 125 ILE A N 1
ATOM 941 C CA . ILE A 1 125 ? 14.520 15.353 -5.592 1.00 98.69 125 ILE A CA 1
ATOM 942 C C . ILE A 1 125 ? 14.351 14.387 -6.762 1.00 98.69 125 ILE A C 1
ATOM 944 O O . ILE A 1 125 ? 13.237 13.992 -7.111 1.00 98.69 125 ILE A O 1
ATOM 948 N N . TRP A 1 126 ? 15.467 13.969 -7.353 1.00 98.75 126 TRP A N 1
ATOM 949 C CA . TRP A 1 126 ? 15.478 12.955 -8.402 1.00 98.75 126 TRP A CA 1
ATOM 950 C C . TRP A 1 126 ? 15.671 11.562 -7.799 1.00 98.75 126 TRP A C 1
ATOM 952 O O . TRP A 1 126 ? 16.517 11.371 -6.925 1.00 98.75 126 TRP A O 1
ATOM 962 N N . ARG A 1 127 ? 14.920 10.560 -8.273 1.00 98.62 127 ARG A N 1
ATOM 963 C CA . ARG A 1 127 ? 15.045 9.171 -7.803 1.00 98.62 127 ARG A CA 1
ATOM 964 C C . ARG A 1 127 ? 14.918 8.146 -8.923 1.00 98.62 127 ARG A C 1
ATOM 966 O O . ARG A 1 127 ? 14.182 8.363 -9.884 1.00 98.62 127 ARG A O 1
ATOM 973 N N . MET A 1 128 ? 15.556 6.989 -8.741 1.00 98.62 128 MET A N 1
ATOM 974 C CA . MET A 1 128 ? 15.387 5.814 -9.603 1.00 98.62 128 MET A CA 1
ATOM 975 C C . MET A 1 128 ? 15.053 4.557 -8.795 1.00 98.62 128 MET A C 1
ATOM 977 O O . MET A 1 128 ? 15.761 4.194 -7.856 1.00 98.62 128 MET A O 1
ATOM 981 N N . CYS A 1 129 ? 14.005 3.853 -9.222 1.00 98.62 129 CYS A N 1
ATOM 982 C CA . CYS A 1 129 ? 13.537 2.604 -8.622 1.00 98.62 129 CYS A CA 1
ATOM 983 C C . CYS A 1 129 ? 13.823 1.410 -9.541 1.00 98.62 129 CYS A C 1
ATOM 985 O O . CYS A 1 129 ? 14.001 1.569 -10.750 1.00 98.62 129 CYS A O 1
ATOM 987 N N . GLN A 1 130 ? 13.870 0.205 -8.970 1.00 98.31 130 GLN A N 1
ATOM 988 C CA . GLN A 1 130 ? 14.088 -1.031 -9.722 1.00 98.31 130 GLN A CA 1
ATOM 989 C C . GLN A 1 130 ? 13.212 -2.155 -9.175 1.00 98.31 130 GLN A C 1
ATOM 991 O O . GLN A 1 130 ? 13.042 -2.296 -7.968 1.00 98.31 130 GLN A O 1
ATOM 996 N N . THR A 1 131 ? 12.730 -3.008 -10.073 1.00 98.56 131 THR A N 1
ATOM 997 C CA . THR A 1 131 ? 11.969 -4.209 -9.725 1.00 98.56 131 THR A CA 1
ATOM 998 C C . THR A 1 131 ? 12.447 -5.344 -10.614 1.00 98.56 131 THR A C 1
ATOM 1000 O O . THR A 1 131 ? 12.472 -5.212 -11.838 1.00 98.56 131 THR A O 1
ATOM 1003 N N . LYS A 1 132 ? 12.878 -6.455 -10.010 1.00 98.50 132 LYS A N 1
ATOM 1004 C CA . LYS A 1 132 ? 13.407 -7.598 -10.766 1.00 98.50 132 LYS A CA 1
ATOM 1005 C C . LYS A 1 132 ? 12.282 -8.518 -11.217 1.00 98.50 132 LYS A C 1
ATOM 1007 O O . LYS A 1 132 ? 11.275 -8.653 -10.537 1.00 98.50 132 LYS A O 1
ATOM 1012 N N . ASP A 1 133 ? 12.488 -9.193 -12.342 1.00 98.62 133 ASP A N 1
ATOM 1013 C CA . ASP A 1 133 ? 11.447 -9.996 -12.990 1.00 98.62 133 ASP A CA 1
ATOM 1014 C C . ASP A 1 133 ? 11.005 -11.217 -12.164 1.00 98.62 133 ASP A C 1
ATOM 1016 O O . ASP A 1 133 ? 9.812 -11.491 -12.082 1.00 98.62 133 ASP A O 1
ATOM 1020 N N . ILE A 1 134 ? 11.943 -11.897 -11.491 1.00 98.12 134 ILE A N 1
ATOM 1021 C CA . ILE A 1 134 ? 11.648 -13.059 -10.632 1.00 98.12 134 ILE A CA 1
ATOM 1022 C C . ILE A 1 134 ? 10.650 -12.695 -9.510 1.00 98.12 134 ILE A C 1
ATOM 1024 O O . ILE A 1 134 ? 9.624 -13.366 -9.415 1.00 98.12 134 ILE A O 1
ATOM 1028 N N . PRO A 1 135 ? 10.869 -11.624 -8.710 1.00 98.31 135 PRO A N 1
ATOM 1029 C CA . PRO A 1 135 ? 9.860 -11.098 -7.787 1.00 98.31 135 PRO A CA 1
ATOM 1030 C C . PRO A 1 135 ? 8.470 -10.871 -8.394 1.00 98.31 135 PRO A C 1
ATOM 1032 O O . PRO A 1 135 ? 7.474 -11.154 -7.740 1.00 98.31 135 PRO A O 1
ATOM 1035 N N . ILE A 1 136 ? 8.382 -10.383 -9.637 1.00 98.81 136 ILE A N 1
ATOM 1036 C CA . ILE A 1 136 ? 7.094 -10.105 -10.295 1.00 98.81 136 ILE A CA 1
ATOM 1037 C C . ILE A 1 136 ? 6.364 -11.408 -10.634 1.00 98.81 136 ILE A C 1
ATOM 1039 O O . ILE A 1 136 ? 5.156 -11.504 -10.430 1.00 98.81 136 ILE A O 1
ATOM 1043 N N . GLN A 1 137 ? 7.083 -12.413 -11.140 1.00 98.69 137 GLN A N 1
ATOM 1044 C CA . GLN A 1 137 ? 6.502 -13.727 -11.432 1.00 98.69 137 GLN A CA 1
ATOM 1045 C C . GLN A 1 137 ? 5.953 -14.389 -10.164 1.00 98.69 137 GLN A C 1
ATOM 1047 O O . GLN A 1 137 ? 4.828 -14.887 -10.165 1.00 98.69 137 GLN A O 1
ATOM 1052 N N . ASP A 1 138 ? 6.725 -14.356 -9.075 1.00 98.38 138 ASP A N 1
ATOM 1053 C CA . ASP A 1 138 ? 6.303 -14.916 -7.790 1.00 98.38 138 ASP A CA 1
ATOM 1054 C C . ASP A 1 138 ? 5.099 -14.165 -7.201 1.00 98.38 138 ASP A C 1
ATOM 1056 O O . ASP A 1 138 ? 4.134 -14.785 -6.758 1.00 98.38 138 ASP A O 1
ATOM 1060 N N . TRP A 1 139 ? 5.085 -12.835 -7.310 1.00 98.81 139 TRP A N 1
ATOM 1061 C CA . TRP A 1 139 ? 3.954 -12.001 -6.902 1.00 98.81 139 TRP A CA 1
ATOM 1062 C C . TRP A 1 139 ? 2.657 -12.340 -7.656 1.00 98.81 139 TRP A C 1
ATOM 1064 O O . TRP A 1 139 ? 1.611 -12.521 -7.029 1.00 98.81 139 TRP A O 1
ATOM 1074 N N . VAL A 1 140 ? 2.713 -12.516 -8.984 1.00 98.81 140 VAL A N 1
ATOM 1075 C CA . VAL A 1 140 ? 1.548 -12.945 -9.788 1.00 98.81 140 VAL A CA 1
ATOM 1076 C C . VAL A 1 140 ? 1.092 -14.351 -9.393 1.00 98.81 140 VAL A C 1
ATOM 1078 O O . VAL A 1 140 ? -0.105 -14.583 -9.203 1.00 98.81 140 VAL A O 1
ATOM 1081 N N . LYS A 1 141 ? 2.032 -15.284 -9.207 1.00 98.62 141 LYS A N 1
ATOM 1082 C CA . LYS A 1 141 ? 1.735 -16.643 -8.740 1.00 98.62 141 LYS A CA 1
ATOM 1083 C C . LYS A 1 141 ? 1.035 -16.624 -7.380 1.00 98.62 141 LYS A C 1
ATOM 1085 O O . LYS A 1 141 ? 0.048 -17.342 -7.189 1.00 98.62 141 LYS A O 1
ATOM 1090 N N . LEU A 1 142 ? 1.523 -15.817 -6.438 1.00 98.56 142 LEU A N 1
ATOM 1091 C CA . LEU A 1 142 ? 0.949 -15.696 -5.102 1.00 98.56 142 LEU A CA 1
ATOM 1092 C C . LEU A 1 142 ? -0.465 -15.110 -5.162 1.00 98.56 142 LEU A C 1
ATOM 1094 O O . LEU A 1 142 ? -1.361 -15.645 -4.513 1.00 98.56 142 LEU A O 1
ATOM 1098 N N . ALA A 1 143 ? -0.699 -14.097 -5.998 1.00 98.75 143 ALA A N 1
ATOM 1099 C CA . ALA A 1 143 ? -2.026 -13.521 -6.204 1.00 98.75 143 ALA A CA 1
ATOM 1100 C C . ALA A 1 143 ? -3.046 -14.570 -6.677 1.00 98.75 143 ALA A C 1
ATOM 1102 O O . ALA A 1 143 ? -4.108 -14.714 -6.072 1.00 98.75 143 ALA A O 1
ATOM 1103 N N . VAL A 1 144 ? -2.694 -15.370 -7.692 1.00 98.75 144 VAL A N 1
ATOM 1104 C CA . VAL A 1 144 ? -3.550 -16.466 -8.183 1.00 98.75 144 VAL A CA 1
ATOM 1105 C C . VAL A 1 144 ? -3.764 -17.527 -7.106 1.00 98.75 144 VAL A C 1
ATOM 1107 O O . VAL A 1 144 ? -4.884 -17.997 -6.912 1.00 98.75 144 VAL A O 1
ATOM 1110 N N . THR A 1 145 ? -2.708 -17.880 -6.372 1.00 98.44 145 THR A N 1
ATOM 1111 C CA . THR A 1 145 ? -2.780 -18.863 -5.281 1.00 98.44 145 THR A CA 1
ATOM 1112 C C . THR A 1 145 ? -3.751 -18.408 -4.192 1.00 98.44 145 THR A C 1
ATOM 1114 O O . THR A 1 145 ? -4.580 -19.196 -3.739 1.00 98.44 145 THR A O 1
ATOM 1117 N N . ARG A 1 146 ? -3.694 -17.131 -3.793 1.00 98.25 146 ARG A N 1
ATOM 1118 C CA . ARG A 1 146 ? -4.589 -16.567 -2.776 1.00 98.25 146 ARG A CA 1
ATOM 1119 C C . ARG A 1 146 ? -6.023 -16.437 -3.276 1.00 98.25 146 ARG A C 1
ATOM 1121 O O . ARG A 1 146 ? -6.918 -16.861 -2.555 1.00 98.25 146 ARG A O 1
ATOM 1128 N N . ALA A 1 147 ? -6.234 -15.951 -4.500 1.00 98.44 147 ALA A N 1
ATOM 1129 C CA . ALA A 1 147 ? -7.564 -15.868 -5.108 1.00 98.44 147 ALA A CA 1
ATOM 1130 C C . ALA A 1 147 ? -8.233 -17.247 -5.202 1.00 98.44 147 ALA A C 1
ATOM 1132 O O . ALA A 1 147 ? -9.401 -17.404 -4.860 1.00 98.44 147 ALA A O 1
ATOM 1133 N N . ARG A 1 148 ? -7.473 -18.278 -5.588 1.00 98.38 148 ARG A N 1
ATOM 1134 C CA . ARG A 1 148 ? -7.951 -19.665 -5.623 1.00 98.38 148 ARG A CA 1
ATOM 1135 C C . ARG A 1 148 ? -8.301 -20.203 -4.241 1.00 98.38 148 ARG A C 1
ATOM 1137 O O . ARG A 1 148 ? -9.307 -20.890 -4.109 1.00 98.38 148 ARG A O 1
ATOM 1144 N N . ALA A 1 149 ? -7.466 -19.926 -3.242 1.00 97.75 149 ALA A N 1
ATOM 1145 C CA . ALA A 1 149 ? -7.648 -20.447 -1.892 1.00 97.75 149 ALA A CA 1
ATOM 1146 C C . ALA A 1 149 ? -8.836 -19.805 -1.159 1.00 97.75 149 ALA A C 1
ATOM 1148 O O . ALA A 1 149 ? -9.511 -20.494 -0.401 1.00 97.75 149 ALA A O 1
ATOM 1149 N N . SER A 1 150 ? -9.089 -18.508 -1.365 1.00 97.25 150 SER A N 1
ATOM 1150 C CA . SER A 1 150 ? -10.185 -17.797 -0.693 1.00 97.25 150 SER A CA 1
ATOM 1151 C C . SER A 1 150 ? -11.479 -17.734 -1.504 1.00 97.25 150 SER A C 1
ATOM 1153 O O . SER A 1 150 ? -12.539 -17.516 -0.929 1.00 97.25 150 SER A O 1
ATOM 1155 N N . GLY A 1 151 ? -11.410 -17.864 -2.833 1.00 97.56 151 GLY A N 1
ATOM 1156 C CA . GLY A 1 151 ? -12.537 -17.590 -3.729 1.00 97.56 151 GLY A CA 1
ATOM 1157 C C . GLY A 1 151 ? -12.888 -16.101 -3.856 1.00 97.56 151 GLY A C 1
ATOM 1158 O O . GLY A 1 151 ? -13.862 -15.760 -4.525 1.00 97.56 151 GLY A O 1
ATOM 1159 N N . ALA A 1 152 ? -12.118 -15.205 -3.231 1.00 98.12 152 ALA A N 1
ATOM 1160 C CA . ALA A 1 152 ? -12.348 -13.766 -3.299 1.00 98.12 152 ALA A CA 1
ATOM 1161 C C . ALA A 1 152 ? -11.888 -13.183 -4.645 1.00 98.12 152 ALA A C 1
ATOM 1163 O O . ALA A 1 152 ? -10.923 -13.657 -5.250 1.00 98.12 152 ALA A O 1
ATOM 1164 N N . LYS A 1 153 ? -12.539 -12.092 -5.070 1.00 98.62 153 LYS A N 1
ATOM 1165 C CA . LYS A 1 153 ? -12.078 -11.273 -6.201 1.00 98.62 153 LYS A CA 1
ATOM 1166 C C . LYS A 1 153 ? -10.674 -10.752 -5.907 1.00 98.62 153 LYS A C 1
ATOM 1168 O O . LYS A 1 153 ? -10.439 -10.270 -4.801 1.00 98.62 153 LYS A O 1
ATOM 1173 N N . ALA A 1 154 ? -9.768 -10.795 -6.878 1.00 98.88 154 ALA A N 1
ATOM 1174 C CA . ALA A 1 154 ? -8.445 -10.189 -6.768 1.00 98.88 154 ALA A CA 1
ATOM 1175 C C . ALA A 1 154 ? -8.284 -9.047 -7.770 1.00 98.88 154 ALA A C 1
ATOM 1177 O O . ALA A 1 154 ? -8.573 -9.195 -8.955 1.00 98.88 154 ALA A O 1
ATOM 1178 N N . ILE A 1 155 ? -7.804 -7.901 -7.298 1.00 98.94 155 ILE A N 1
ATOM 1179 C CA . ILE A 1 155 ? -7.611 -6.716 -8.131 1.00 98.94 155 ILE A CA 1
ATOM 1180 C C . ILE A 1 155 ? -6.138 -6.333 -8.076 1.00 98.94 155 ILE A C 1
ATOM 1182 O O . ILE A 1 155 ? -5.609 -6.083 -6.996 1.00 98.94 155 ILE A O 1
ATOM 1186 N N . PHE A 1 156 ? -5.484 -6.257 -9.232 1.00 98.94 156 PHE A N 1
ATOM 1187 C CA . PHE A 1 156 ? -4.165 -5.648 -9.383 1.00 98.94 156 PHE A CA 1
ATOM 1188 C C . PHE A 1 156 ? -4.307 -4.127 -9.453 1.00 98.94 156 PHE A C 1
ATOM 1190 O O . PHE A 1 156 ? -4.936 -3.617 -10.380 1.00 98.94 156 PHE A O 1
ATOM 1197 N N . TRP A 1 157 ? -3.734 -3.409 -8.482 1.00 98.81 157 TRP A N 1
ATOM 1198 C CA . TRP A 1 157 ? -3.856 -1.950 -8.371 1.00 98.81 157 TRP A CA 1
ATOM 1199 C C . TRP A 1 157 ? -2.703 -1.301 -9.135 1.00 98.81 157 TRP A C 1
ATOM 1201 O O . TRP A 1 157 ? -1.619 -1.109 -8.586 1.00 98.81 157 TRP A O 1
ATOM 1211 N N . LEU A 1 158 ? -2.919 -1.037 -10.421 1.00 98.88 158 LEU A N 1
ATOM 1212 C CA . LEU A 1 158 ? -1.907 -0.556 -11.358 1.00 98.88 158 LEU A CA 1
ATOM 1213 C C . LEU A 1 158 ? -2.494 0.563 -12.224 1.00 98.88 158 LEU A C 1
ATOM 1215 O O . LEU A 1 158 ? -3.447 0.344 -12.973 1.00 98.88 158 LEU A O 1
ATOM 1219 N N . ASP A 1 159 ? -1.916 1.761 -12.141 1.00 98.50 159 ASP A N 1
ATOM 1220 C CA . ASP A 1 159 ? -2.368 2.928 -12.900 1.00 98.50 159 ASP A CA 1
ATOM 1221 C C . ASP A 1 159 ? -1.790 2.920 -14.321 1.00 98.50 159 ASP A C 1
ATOM 1223 O O . ASP A 1 159 ? -0.592 3.106 -14.530 1.00 98.50 159 ASP A O 1
ATOM 1227 N N . CYS A 1 160 ? -2.640 2.777 -15.337 1.00 97.62 160 CYS A N 1
ATOM 1228 C CA . CYS A 1 160 ? -2.198 2.816 -16.732 1.00 97.62 160 CYS A CA 1
ATOM 1229 C C . CYS A 1 160 ? -1.630 4.179 -17.175 1.00 97.62 160 CYS A C 1
ATOM 1231 O O . CYS A 1 160 ? -1.056 4.264 -18.257 1.00 97.62 160 CYS A O 1
ATOM 1233 N N . ASN A 1 161 ? -1.739 5.232 -16.362 1.00 97.88 161 ASN A N 1
ATOM 1234 C CA . ASN A 1 161 ? -1.117 6.530 -16.617 1.00 97.88 161 ASN A CA 1
ATOM 1235 C C . ASN A 1 161 ? 0.279 6.665 -15.982 1.00 97.88 161 ASN A C 1
ATOM 1237 O O . ASN A 1 161 ? 0.978 7.650 -16.236 1.00 97.88 161 ASN A O 1
ATOM 1241 N N . ARG A 1 162 ? 0.728 5.686 -15.183 1.00 98.25 162 ARG A N 1
ATOM 1242 C CA . ARG A 1 162 ? 2.091 5.629 -14.634 1.00 98.25 162 ARG A CA 1
ATOM 1243 C C . ARG A 1 162 ? 2.956 4.724 -15.507 1.00 98.25 162 ARG A C 1
ATOM 1245 O O . ARG A 1 162 ? 2.669 3.545 -15.680 1.00 98.25 162 ARG A O 1
ATOM 1252 N N . ALA A 1 163 ? 4.068 5.254 -16.021 1.00 98.50 163 ALA A N 1
ATOM 1253 C CA . ALA A 1 163 ? 5.001 4.493 -16.864 1.00 98.50 163 ALA A CA 1
ATOM 1254 C C . ALA A 1 163 ? 5.524 3.207 -16.192 1.00 98.50 163 ALA A C 1
ATOM 1256 O O . ALA A 1 163 ? 5.684 2.185 -16.859 1.00 98.50 163 ALA A O 1
ATOM 1257 N N . HIS A 1 164 ? 5.768 3.239 -14.877 1.00 98.69 164 HIS A N 1
ATOM 1258 C CA . HIS A 1 164 ? 6.127 2.046 -14.103 1.00 98.69 164 HIS A CA 1
ATOM 1259 C C . HIS A 1 164 ? 5.011 0.996 -14.148 1.00 98.69 164 HIS A C 1
ATOM 1261 O O . HIS A 1 164 ? 5.219 -0.114 -14.639 1.00 98.69 164 HIS A O 1
ATOM 1267 N N . ASP A 1 165 ? 3.807 1.374 -13.728 1.00 98.75 165 ASP A N 1
ATOM 1268 C CA . ASP A 1 165 ? 2.653 0.481 -13.650 1.00 98.75 165 ASP A CA 1
ATOM 1269 C C . ASP A 1 165 ? 2.245 -0.045 -15.035 1.00 98.75 165 ASP A C 1
ATOM 1271 O O . ASP A 1 165 ? 1.890 -1.211 -15.154 1.00 98.75 165 ASP A O 1
ATOM 1275 N N . LEU A 1 166 ? 2.388 0.734 -16.113 1.00 98.56 166 LEU A N 1
ATOM 1276 C CA . LEU A 1 166 ? 2.210 0.250 -17.489 1.00 98.56 166 LEU A CA 1
ATOM 1277 C C . LEU A 1 166 ? 3.106 -0.954 -17.808 1.00 98.56 166 LEU A C 1
ATOM 1279 O O . LEU A 1 166 ? 2.636 -1.941 -18.382 1.00 98.56 166 LEU A O 1
ATOM 1283 N N . ASN A 1 167 ? 4.382 -0.907 -17.413 1.00 98.69 167 ASN A N 1
ATOM 1284 C CA . ASN A 1 167 ? 5.291 -2.044 -17.567 1.00 98.69 167 ASN A CA 1
ATOM 1285 C C . ASN A 1 167 ? 4.867 -3.217 -16.671 1.00 98.69 167 ASN A C 1
ATOM 1287 O O . ASN A 1 167 ? 4.894 -4.369 -17.108 1.00 98.69 167 ASN A O 1
ATOM 1291 N N . MET A 1 168 ? 4.413 -2.941 -15.446 1.00 98.81 168 MET A N 1
ATOM 1292 C CA . MET A 1 168 ? 3.891 -3.965 -14.536 1.00 98.81 168 MET A CA 1
ATOM 1293 C C . MET A 1 168 ? 2.644 -4.653 -15.103 1.00 98.81 168 MET A C 1
ATOM 1295 O O . MET A 1 168 ? 2.570 -5.879 -15.088 1.00 98.81 168 MET A O 1
ATOM 1299 N N . ILE A 1 169 ? 1.713 -3.907 -15.702 1.00 98.88 169 ILE A N 1
ATOM 1300 C CA . ILE A 1 169 ? 0.516 -4.436 -16.369 1.00 98.88 169 ILE A CA 1
ATOM 1301 C C . ILE A 1 169 ? 0.913 -5.396 -17.492 1.00 98.88 169 ILE A C 1
ATOM 1303 O O . ILE A 1 169 ? 0.322 -6.468 -17.621 1.00 98.88 169 ILE A O 1
ATOM 1307 N N . GLN A 1 170 ? 1.927 -5.056 -18.294 1.00 98.81 170 GLN A N 1
ATOM 1308 C CA . GLN A 1 170 ? 2.433 -5.956 -19.336 1.00 98.81 170 GLN A CA 1
ATOM 1309 C C . GLN A 1 170 ? 2.993 -7.256 -18.743 1.00 98.81 170 GLN A C 1
ATOM 1311 O O . GLN A 1 170 ? 2.731 -8.336 -19.274 1.00 98.81 170 GLN A O 1
ATOM 1316 N N . LYS A 1 171 ? 3.723 -7.177 -17.623 1.00 98.81 171 LYS A N 1
ATOM 1317 C CA . LYS A 1 171 ? 4.240 -8.358 -16.914 1.00 98.81 171 LYS A CA 1
ATOM 1318 C C . LYS A 1 171 ? 3.112 -9.213 -16.338 1.00 98.81 171 LYS A C 1
ATOM 1320 O O . LYS A 1 171 ? 3.116 -10.420 -16.556 1.00 98.81 171 LYS A O 1
ATOM 1325 N N . VAL A 1 172 ? 2.115 -8.605 -15.693 1.00 98.81 172 VAL A N 1
ATOM 1326 C CA . VAL A 1 172 ? 0.926 -9.310 -15.186 1.00 98.81 172 VAL A CA 1
ATOM 1327 C C . VAL A 1 172 ? 0.205 -10.018 -16.332 1.00 98.81 172 VAL A C 1
ATOM 1329 O O . VAL A 1 172 ? -0.010 -11.222 -16.257 1.00 98.81 172 VAL A O 1
ATOM 1332 N N . LYS A 1 173 ? -0.075 -9.325 -17.444 1.00 98.62 173 LYS A N 1
ATOM 1333 C CA . LYS A 1 173 ? -0.712 -9.925 -18.632 1.00 98.62 173 LYS A CA 1
ATOM 1334 C C . LYS A 1 173 ? 0.104 -11.065 -19.247 1.00 98.62 173 LYS A C 1
ATOM 1336 O O . LYS A 1 173 ? -0.478 -11.984 -19.813 1.00 98.62 173 LYS A O 1
ATOM 1341 N N . LYS A 1 174 ? 1.435 -11.023 -19.139 1.00 98.69 174 LYS A N 1
ATOM 1342 C CA . LYS A 1 174 ? 2.331 -12.091 -19.606 1.00 98.69 174 LYS A CA 1
ATOM 1343 C C . LYS A 1 174 ? 2.331 -13.313 -18.680 1.00 98.69 174 LYS A C 1
ATOM 1345 O O . LYS A 1 174 ? 2.410 -14.437 -19.175 1.00 98.69 174 LYS A O 1
ATOM 1350 N N . TYR A 1 175 ? 2.309 -13.107 -17.364 1.00 98.81 175 TYR A N 1
ATOM 1351 C CA . TYR A 1 175 ? 2.472 -14.183 -16.380 1.00 98.81 175 TYR A CA 1
ATOM 1352 C C . TYR A 1 175 ? 1.148 -14.801 -15.935 1.00 98.81 175 TYR A C 1
ATOM 1354 O O . TYR A 1 175 ? 1.100 -16.001 -15.689 1.00 98.81 175 TYR A O 1
ATOM 1362 N N . LEU A 1 176 ? 0.057 -14.035 -15.912 1.00 98.44 176 LEU A N 1
ATOM 1363 C CA . LEU A 1 176 ? -1.255 -14.528 -15.496 1.00 98.44 176 LEU A CA 1
ATOM 1364 C C . LEU A 1 176 ? -1.732 -15.761 -16.305 1.00 98.44 176 LEU A C 1
ATOM 1366 O O . LEU A 1 176 ? -2.177 -16.717 -15.671 1.00 98.44 176 LEU A O 1
ATOM 1370 N N . PRO A 1 177 ? -1.560 -15.836 -17.647 1.00 98.31 177 PRO A N 1
ATOM 1371 C CA . PRO A 1 177 ? -1.920 -17.024 -18.435 1.00 98.31 177 PRO A CA 1
ATOM 1372 C C . PRO A 1 177 ? -1.080 -18.280 -18.155 1.00 98.31 177 PRO A C 1
ATOM 1374 O O . PRO A 1 177 ? -1.400 -19.350 -18.662 1.00 98.31 177 PRO A O 1
ATOM 1377 N N . GLN A 1 178 ? 0.009 -18.171 -17.387 1.00 98.31 178 GLN A N 1
ATOM 1378 C CA . GLN A 1 178 ? 0.858 -19.310 -17.008 1.00 98.31 178 GLN A CA 1
ATOM 1379 C C . GLN A 1 178 ? 0.315 -20.053 -15.779 1.00 98.31 178 GLN A C 1
ATOM 1381 O O . GLN A 1 178 ? 0.881 -21.059 -15.353 1.00 98.31 178 GLN A O 1
ATOM 1386 N N . HIS A 1 179 ? -0.785 -19.564 -15.206 1.00 98.44 179 HIS A N 1
ATOM 1387 C CA . HIS A 1 179 ? -1.477 -20.167 -14.080 1.00 98.44 179 HIS A CA 1
ATOM 1388 C C . HIS A 1 179 ? -2.906 -20.544 -14.474 1.00 98.44 179 HIS A C 1
ATOM 1390 O O . HIS A 1 179 ? -3.502 -19.943 -15.365 1.00 98.44 179 HIS A O 1
ATOM 1396 N N . ASN A 1 180 ? -3.490 -21.518 -13.773 1.00 97.06 180 ASN A N 1
ATOM 1397 C CA . ASN A 1 180 ? -4.906 -21.817 -13.944 1.00 97.06 180 ASN A CA 1
ATOM 1398 C C . ASN A 1 180 ? -5.756 -20.718 -13.284 1.00 97.06 180 ASN A C 1
ATOM 1400 O O . ASN A 1 180 ? -5.878 -20.680 -12.055 1.00 97.06 180 ASN A O 1
ATOM 1404 N N . THR A 1 181 ? -6.367 -19.861 -14.100 1.00 98.12 181 THR A N 1
ATOM 1405 C CA . THR A 1 181 ? -7.286 -18.794 -13.677 1.00 98.12 181 THR A CA 1
ATOM 1406 C C . THR A 1 181 ? -8.759 -19.108 -13.939 1.00 98.12 181 THR A C 1
ATOM 1408 O O . THR A 1 181 ? -9.613 -18.263 -13.687 1.00 98.12 181 THR A O 1
ATOM 1411 N N . GLU A 1 182 ? -9.090 -20.323 -14.389 1.00 98.00 182 GLU A N 1
ATOM 1412 C CA . GLU A 1 182 ? -10.474 -20.728 -14.645 1.00 98.00 182 GLU A CA 1
ATOM 1413 C C . GLU A 1 182 ? -11.321 -20.583 -13.374 1.00 98.00 182 GLU A C 1
ATOM 1415 O O . GLU A 1 182 ? -10.934 -21.065 -12.307 1.00 98.00 182 GLU A O 1
ATOM 1420 N N . GLY A 1 183 ? -12.452 -19.883 -13.466 1.00 97.81 183 GLY A N 1
ATOM 1421 C CA . GLY A 1 183 ? -13.339 -19.628 -12.328 1.00 97.81 183 GLY A CA 1
ATOM 1422 C C . GLY A 1 183 ? -12.817 -18.619 -11.296 1.00 97.81 183 GLY A C 1
ATOM 1423 O O . GLY A 1 183 ? -13.433 -18.494 -10.243 1.00 97.81 183 GLY A O 1
ATOM 1424 N N . LEU A 1 184 ? -11.707 -17.915 -11.558 1.00 98.50 184 LEU A N 1
ATOM 1425 C CA . LEU A 1 184 ? -11.248 -16.802 -10.718 1.00 98.50 184 LEU A CA 1
ATOM 1426 C C . LEU A 1 184 ? -11.719 -15.463 -11.281 1.00 98.50 184 LEU A C 1
ATOM 1428 O O . LEU A 1 184 ? -11.660 -15.234 -12.488 1.00 98.50 184 LEU A O 1
ATOM 1432 N N . ASP A 1 185 ? -12.111 -14.558 -10.388 1.00 98.44 185 ASP A N 1
ATOM 1433 C CA . ASP A 1 185 ? -12.385 -13.161 -10.715 1.00 98.44 185 ASP A CA 1
ATOM 1434 C C . ASP A 1 185 ? -11.124 -12.320 -10.447 1.00 98.44 185 ASP A C 1
ATOM 1436 O O . ASP A 1 185 ? -10.832 -11.965 -9.301 1.00 98.44 185 ASP A O 1
ATOM 1440 N N . ILE A 1 186 ? -10.338 -12.071 -11.500 1.00 98.75 186 ILE A N 1
ATOM 1441 C CA . ILE A 1 186 ? -9.079 -11.317 -11.439 1.00 98.75 186 ILE A CA 1
ATOM 1442 C C . ILE A 1 186 ? -9.138 -10.140 -12.411 1.00 98.75 186 ILE A C 1
ATOM 1444 O O . ILE A 1 186 ? -9.286 -10.332 -13.617 1.00 98.75 186 ILE A O 1
ATOM 1448 N N . GLU A 1 187 ? -8.940 -8.929 -11.897 1.00 98.31 187 GLU A N 1
ATOM 1449 C CA . GLU A 1 187 ? -8.968 -7.691 -12.680 1.00 98.31 187 GLU A CA 1
ATOM 1450 C C . GLU A 1 187 ? -7.717 -6.835 -12.463 1.00 98.31 187 GLU A C 1
ATOM 1452 O O . GLU A 1 187 ? -6.967 -7.012 -11.504 1.00 98.31 187 GLU A O 1
ATOM 1457 N N . ILE A 1 188 ? -7.495 -5.886 -13.372 1.00 98.81 188 ILE A N 1
ATOM 1458 C CA . ILE A 1 188 ? -6.481 -4.837 -13.250 1.00 98.81 188 ILE A CA 1
ATOM 1459 C C . ILE A 1 188 ? -7.218 -3.499 -13.267 1.00 98.81 188 ILE A C 1
ATOM 1461 O O . ILE A 1 188 ? -7.961 -3.228 -14.211 1.00 98.81 188 ILE A O 1
ATOM 1465 N N . MET A 1 189 ? -7.006 -2.670 -12.249 1.00 98.62 189 MET A N 1
ATOM 1466 C CA . MET A 1 189 ? -7.641 -1.359 -12.102 1.00 98.62 189 MET A CA 1
ATOM 1467 C C . MET A 1 189 ? -6.644 -0.330 -11.571 1.00 98.62 189 MET A C 1
ATOM 1469 O O . MET A 1 189 ? -5.700 -0.688 -10.865 1.00 98.62 189 MET A O 1
ATOM 1473 N N . GLY A 1 190 ? -6.870 0.951 -11.875 1.00 98.69 190 GLY A N 1
ATOM 1474 C CA . GLY A 1 190 ? -6.123 2.035 -11.241 1.00 98.69 190 GLY A CA 1
ATOM 1475 C C . GLY A 1 190 ? -6.336 2.030 -9.718 1.00 98.69 190 GLY A C 1
ATOM 1476 O O . GLY A 1 190 ? -7.390 1.587 -9.255 1.00 98.69 190 GLY A O 1
ATOM 1477 N N . PRO A 1 191 ? -5.364 2.492 -8.906 1.00 98.81 191 PRO A N 1
ATOM 1478 C CA . PRO A 1 191 ? -5.465 2.427 -7.446 1.00 98.81 191 PRO A CA 1
ATOM 1479 C C . PRO A 1 191 ? -6.717 3.099 -6.866 1.00 98.81 191 PRO A C 1
ATOM 1481 O O . PRO A 1 191 ? -7.269 2.613 -5.883 1.00 98.81 191 PRO A O 1
ATOM 1484 N N . VAL A 1 192 ? -7.190 4.190 -7.477 1.00 98.69 192 VAL A N 1
ATOM 1485 C CA . VAL A 1 192 ? -8.387 4.920 -7.027 1.00 98.69 192 VAL A CA 1
ATOM 1486 C C . VAL A 1 192 ? -9.650 4.103 -7.306 1.00 98.69 192 VAL A C 1
ATOM 1488 O O . VAL A 1 192 ? -10.459 3.893 -6.407 1.00 98.69 192 VAL A O 1
ATOM 1491 N N . GLU A 1 193 ? -9.814 3.587 -8.526 1.00 98.75 193 GLU A N 1
ATOM 1492 C CA . GLU A 1 193 ? -10.958 2.745 -8.887 1.00 98.75 193 GLU A CA 1
ATOM 1493 C C . GLU A 1 193 ? -10.975 1.436 -8.093 1.00 98.75 193 GLU A C 1
ATOM 1495 O O . GLU A 1 193 ? -12.034 1.002 -7.639 1.00 98.75 193 GLU A O 1
ATOM 1500 N N . ALA A 1 194 ? -9.801 0.835 -7.890 1.00 98.81 194 ALA A N 1
ATOM 1501 C CA . ALA A 1 194 ? -9.649 -0.383 -7.113 1.00 98.81 194 ALA A CA 1
ATOM 1502 C C . ALA A 1 194 ? -10.000 -0.161 -5.634 1.00 98.81 194 ALA A C 1
ATOM 1504 O O . ALA A 1 194 ? -10.717 -0.973 -5.052 1.00 98.81 194 ALA A O 1
ATOM 1505 N N . CYS A 1 195 ? -9.558 0.955 -5.042 1.00 98.81 195 CYS A N 1
ATOM 1506 C CA . CYS A 1 195 ? -9.929 1.337 -3.681 1.00 98.81 195 CYS A CA 1
ATOM 1507 C C . CYS A 1 195 ? -11.444 1.522 -3.550 1.00 98.81 195 CYS A C 1
ATOM 1509 O O . CYS A 1 195 ? -12.048 0.906 -2.674 1.00 98.81 195 CYS A O 1
ATOM 1511 N N . ARG A 1 196 ? -12.066 2.277 -4.467 1.00 98.75 196 ARG A N 1
ATOM 1512 C CA . ARG A 1 196 ? -13.522 2.481 -4.500 1.00 98.75 196 ARG A CA 1
ATOM 1513 C C . ARG A 1 196 ? -14.279 1.157 -4.517 1.00 98.75 196 ARG A C 1
ATOM 1515 O O . ARG A 1 196 ? -15.117 0.922 -3.652 1.00 98.75 196 ARG A O 1
ATOM 1522 N N . LEU A 1 197 ? -13.949 0.277 -5.465 1.00 98.81 197 LEU A N 1
ATOM 1523 C CA . LEU A 1 197 ? -14.619 -1.014 -5.606 1.00 98.81 197 LEU A CA 1
ATOM 1524 C C . LEU A 1 197 ? -14.407 -1.907 -4.376 1.00 98.81 197 LEU A C 1
ATOM 1526 O O . LEU A 1 197 ? -15.347 -2.568 -3.936 1.00 98.81 197 LEU A O 1
ATOM 1530 N N . SER A 1 198 ? -13.202 -1.919 -3.802 1.00 98.81 198 SER A N 1
ATOM 1531 C CA . SER A 1 198 ? -12.925 -2.655 -2.567 1.00 98.81 198 SER A CA 1
ATOM 1532 C C . SER A 1 198 ? -13.728 -2.114 -1.382 1.00 98.81 198 SER A C 1
ATOM 1534 O O . SER A 1 198 ? -14.293 -2.910 -0.638 1.00 98.81 198 SER A O 1
ATOM 1536 N N . CYS A 1 199 ? -13.838 -0.792 -1.219 1.00 98.75 199 CYS A N 1
ATOM 1537 C CA . CYS A 1 199 ? -14.660 -0.175 -0.175 1.00 98.75 199 CYS A CA 1
ATOM 1538 C C . CYS A 1 199 ? -16.150 -0.497 -0.352 1.00 98.75 199 CYS A C 1
ATOM 1540 O O . CYS A 1 199 ? -16.810 -0.878 0.615 1.00 98.75 199 CYS A O 1
ATOM 1542 N N . ASP A 1 200 ? -16.672 -0.388 -1.575 1.00 98.62 200 ASP A N 1
ATOM 1543 C CA . ASP A 1 200 ? -18.074 -0.688 -1.880 1.00 98.62 200 ASP A CA 1
ATOM 1544 C C . ASP A 1 200 ? -18.394 -2.160 -1.585 1.00 98.62 200 ASP A C 1
ATOM 1546 O O . ASP A 1 200 ? -19.356 -2.467 -0.881 1.00 98.62 200 ASP A O 1
ATOM 1550 N N . ARG A 1 201 ? -17.526 -3.082 -2.020 1.00 98.69 201 ARG A N 1
ATOM 1551 C CA . ARG A 1 201 ? -17.655 -4.516 -1.721 1.00 98.69 201 ARG A CA 1
ATOM 1552 C C . ARG A 1 201 ? -17.535 -4.817 -0.230 1.00 98.69 201 ARG A C 1
ATOM 1554 O O . ARG A 1 201 ? -18.335 -5.597 0.283 1.00 98.69 201 ARG A O 1
ATOM 1561 N N . ALA A 1 202 ? -16.599 -4.181 0.474 1.00 98.62 202 ALA A N 1
ATOM 1562 C CA . ALA A 1 202 ? -16.453 -4.356 1.914 1.00 98.62 202 ALA A CA 1
ATOM 1563 C C . ALA A 1 202 ? -17.739 -3.945 2.645 1.00 98.62 202 ALA A C 1
ATOM 1565 O O . ALA A 1 202 ? -18.196 -4.678 3.512 1.00 98.62 202 ALA A O 1
ATOM 1566 N N . ARG A 1 203 ? -18.402 -2.848 2.254 1.00 98.25 203 ARG A N 1
ATOM 1567 C CA . ARG A 1 203 ? -19.705 -2.458 2.835 1.00 98.25 203 ARG A CA 1
ATOM 1568 C C . ARG A 1 203 ? -20.820 -3.468 2.574 1.00 98.25 203 ARG A C 1
ATOM 1570 O O . ARG A 1 203 ? -21.735 -3.578 3.383 1.00 98.25 203 ARG A O 1
ATOM 1577 N N . GLU A 1 204 ? -20.735 -4.216 1.481 1.00 98.38 204 GLU A N 1
ATOM 1578 C CA . GLU A 1 204 ? -21.650 -5.314 1.153 1.00 98.38 204 GLU A CA 1
ATOM 1579 C C . GLU A 1 204 ? -21.292 -6.643 1.846 1.00 98.38 204 GLU A C 1
ATOM 1581 O O . GLU A 1 204 ? -21.903 -7.669 1.542 1.00 98.38 204 GLU A O 1
ATOM 1586 N N . GLY A 1 205 ? -20.298 -6.660 2.740 1.00 98.50 205 GLY A N 1
ATOM 1587 C CA . GLY A 1 205 ? -19.844 -7.886 3.399 1.00 98.50 205 GLY A CA 1
ATOM 1588 C C . GLY A 1 205 ? -19.024 -8.808 2.493 1.00 98.50 205 GLY A C 1
ATOM 1589 O O . GLY A 1 205 ? -18.960 -10.009 2.744 1.00 98.50 205 GLY A O 1
ATOM 1590 N N . LYS A 1 206 ? -18.450 -8.285 1.399 1.00 98.69 206 LYS A N 1
ATOM 1591 C CA . LYS A 1 206 ? -17.723 -9.069 0.390 1.00 98.69 206 LYS A CA 1
ATOM 1592 C C . LYS A 1 206 ? -16.227 -8.788 0.418 1.00 98.69 206 LYS A C 1
ATOM 1594 O O . LYS A 1 206 ? -15.798 -7.636 0.385 1.00 98.69 206 LYS A O 1
ATOM 1599 N N . ASP A 1 207 ? -15.449 -9.858 0.325 1.00 98.62 207 ASP A N 1
ATOM 1600 C CA . ASP A 1 207 ? -13.990 -9.781 0.369 1.00 98.62 207 ASP A CA 1
ATOM 1601 C C . ASP A 1 207 ? -13.379 -9.420 -0.987 1.00 98.62 207 ASP A C 1
ATOM 1603 O O . ASP A 1 207 ? -13.882 -9.816 -2.050 1.00 98.62 207 ASP A O 1
ATOM 1607 N N . THR A 1 208 ? -12.265 -8.687 -0.958 1.00 98.81 208 THR A N 1
ATOM 1608 C CA . THR A 1 208 ? -11.508 -8.307 -2.163 1.00 98.81 208 THR A CA 1
ATOM 1609 C C . THR A 1 208 ? -10.008 -8.323 -1.885 1.00 98.81 208 THR A C 1
ATOM 1611 O O . THR A 1 208 ? -9.519 -7.540 -1.085 1.00 98.81 208 THR A O 1
ATOM 1614 N N . ILE A 1 209 ? -9.245 -9.178 -2.565 1.00 98.94 209 ILE A N 1
ATOM 1615 C CA . ILE A 1 209 ? -7.782 -9.184 -2.463 1.00 98.94 209 ILE A CA 1
ATOM 1616 C C . ILE A 1 209 ? -7.225 -7.981 -3.227 1.00 98.94 209 ILE A C 1
ATOM 1618 O O . ILE A 1 209 ? -7.390 -7.871 -4.444 1.00 98.94 209 ILE A O 1
ATOM 1622 N N . SER A 1 210 ? -6.511 -7.109 -2.521 1.00 98.88 210 SER A N 1
ATOM 1623 C CA . SER A 1 210 ? -5.672 -6.081 -3.131 1.00 98.88 210 SER A CA 1
ATOM 1624 C C . SER A 1 210 ? -4.317 -6.678 -3.520 1.00 98.88 210 SER A C 1
ATOM 1626 O O . SER A 1 210 ? -3.598 -7.225 -2.688 1.00 98.88 210 SER A O 1
ATOM 1628 N N . VAL A 1 211 ? -3.962 -6.612 -4.799 1.00 98.94 211 VAL A N 1
ATOM 1629 C CA . VAL A 1 211 ? -2.687 -7.107 -5.327 1.00 98.94 211 VAL A CA 1
ATOM 1630 C C . VAL A 1 211 ? -1.874 -5.896 -5.768 1.00 98.94 211 VAL A C 1
ATOM 1632 O O . VAL A 1 211 ? -2.201 -5.244 -6.760 1.00 98.94 211 VAL A O 1
ATOM 1635 N N . THR A 1 212 ? -0.854 -5.532 -4.996 1.00 98.94 212 THR A N 1
ATOM 1636 C CA . THR A 1 212 ? -0.257 -4.189 -5.068 1.00 98.94 212 THR A CA 1
ATOM 1637 C C . THR A 1 212 ? 1.267 -4.205 -5.140 1.00 98.94 212 THR A C 1
ATOM 1639 O O . THR A 1 212 ? 1.916 -5.190 -4.783 1.00 98.94 212 THR A O 1
ATOM 1642 N N . GLY A 1 213 ? 1.837 -3.073 -5.565 1.00 98.81 213 GLY A N 1
ATOM 1643 C CA . GLY A 1 213 ? 3.248 -2.748 -5.353 1.00 98.81 213 GLY A CA 1
ATOM 1644 C C . GLY A 1 213 ? 3.607 -2.600 -3.867 1.00 98.81 213 GLY A C 1
ATOM 1645 O O . GLY A 1 213 ? 2.752 -2.720 -2.985 1.00 98.81 213 GLY A O 1
ATOM 1646 N N . ASN A 1 214 ? 4.874 -2.315 -3.594 1.00 98.62 214 ASN A N 1
ATOM 1647 C CA . ASN A 1 214 ? 5.482 -2.331 -2.269 1.00 98.62 214 ASN A CA 1
ATOM 1648 C C . ASN A 1 214 ? 4.934 -1.233 -1.346 1.00 98.62 214 ASN A C 1
ATOM 1650 O O . ASN A 1 214 ? 4.588 -1.504 -0.201 1.00 98.62 214 ASN A O 1
ATOM 1654 N N . VAL A 1 215 ? 4.787 -0.003 -1.851 1.00 98.69 215 VAL A N 1
ATOM 1655 C CA . VAL A 1 215 ? 4.243 1.110 -1.047 1.00 98.69 215 VAL A CA 1
ATOM 1656 C C . VAL A 1 215 ? 2.765 0.893 -0.726 1.00 98.69 215 VAL A C 1
ATOM 1658 O O . VAL A 1 215 ? 2.344 1.043 0.415 1.00 98.69 215 VAL A O 1
ATOM 1661 N N . LEU A 1 216 ? 1.966 0.490 -1.719 1.00 98.75 216 LEU A N 1
ATOM 1662 C CA . LEU A 1 216 ? 0.543 0.216 -1.498 1.00 98.75 216 LEU A CA 1
ATOM 1663 C C . LEU A 1 216 ? 0.299 -1.039 -0.654 1.00 98.75 216 LEU A C 1
ATOM 1665 O O . LEU A 1 216 ? -0.746 -1.108 -0.016 1.00 98.75 216 LEU A O 1
ATOM 1669 N N . ARG A 1 217 ? 1.239 -1.999 -0.612 1.00 98.69 217 ARG A N 1
ATOM 1670 C CA . ARG A 1 217 ? 1.201 -3.094 0.371 1.00 98.69 217 ARG A CA 1
ATOM 1671 C C . ARG A 1 217 ? 1.165 -2.487 1.765 1.00 98.69 217 ARG A C 1
ATOM 1673 O O . ARG A 1 217 ? 0.204 -2.735 2.476 1.00 98.69 217 ARG A O 1
ATOM 1680 N N . ASP A 1 218 ? 2.158 -1.657 2.084 1.00 97.94 218 ASP A N 1
ATOM 1681 C CA . ASP A 1 218 ? 2.297 -0.990 3.383 1.00 97.94 218 ASP A CA 1
ATOM 1682 C C . ASP A 1 218 ? 1.014 -0.238 3.759 1.00 97.94 218 ASP A C 1
ATOM 1684 O O . ASP A 1 218 ? 0.388 -0.508 4.781 1.00 97.94 218 ASP A O 1
ATOM 1688 N N . TYR A 1 219 ? 0.537 0.621 2.853 1.00 98.62 219 TYR A N 1
ATOM 1689 C CA . TYR A 1 219 ? -0.629 1.461 3.121 1.00 98.62 219 TYR A CA 1
ATOM 1690 C C . TYR A 1 219 ? -1.910 0.648 3.289 1.00 98.62 219 TYR A C 1
ATOM 1692 O O . TYR A 1 219 ? -2.691 0.931 4.194 1.00 98.62 219 TYR A O 1
ATOM 1700 N N . ASN A 1 220 ? -2.146 -0.363 2.449 1.00 98.62 220 ASN A N 1
ATOM 1701 C CA . ASN A 1 220 ? -3.368 -1.160 2.530 1.00 98.62 220 ASN A CA 1
ATOM 1702 C C . ASN A 1 220 ? -3.373 -2.076 3.760 1.00 98.62 220 ASN A C 1
ATOM 1704 O O . ASN A 1 220 ? -4.441 -2.298 4.333 1.00 98.62 220 ASN A O 1
ATOM 1708 N N . THR A 1 221 ? -2.207 -2.588 4.179 1.00 98.06 221 THR A N 1
ATOM 1709 C CA . THR A 1 221 ? -2.092 -3.450 5.365 1.00 98.06 221 THR A CA 1
ATOM 1710 C C . THR A 1 221 ? -2.200 -2.699 6.690 1.00 98.06 221 THR A C 1
ATOM 1712 O O . THR A 1 221 ? -2.471 -3.334 7.706 1.00 98.06 221 THR A O 1
ATOM 1715 N N . ASP A 1 222 ? -2.085 -1.371 6.695 1.00 97.94 222 ASP A N 1
ATOM 1716 C CA . ASP A 1 222 ? -2.533 -0.547 7.822 1.00 97.94 222 ASP A CA 1
ATOM 1717 C C . ASP A 1 222 ? -3.977 -0.067 7.652 1.00 97.94 222 ASP A C 1
ATOM 1719 O O . ASP A 1 222 ? -4.784 -0.193 8.575 1.00 97.94 222 ASP A O 1
ATOM 1723 N N . LEU A 1 223 ? -4.336 0.444 6.469 1.00 98.56 223 LEU A N 1
ATOM 1724 C CA . LEU A 1 223 ? -5.630 1.080 6.220 1.00 98.56 223 LEU A CA 1
ATOM 1725 C C . LEU A 1 223 ? -6.812 0.174 6.542 1.00 98.56 223 LEU A C 1
ATOM 1727 O O . LEU A 1 223 ? -7.649 0.530 7.375 1.00 98.56 223 LEU A O 1
ATOM 1731 N N . PHE A 1 224 ? -6.890 -0.981 5.888 1.00 98.50 224 PHE A N 1
ATOM 1732 C CA . PHE A 1 224 ? -8.047 -1.855 6.032 1.00 98.50 224 PHE A CA 1
ATOM 1733 C C . PHE A 1 224 ? -8.082 -2.535 7.406 1.00 98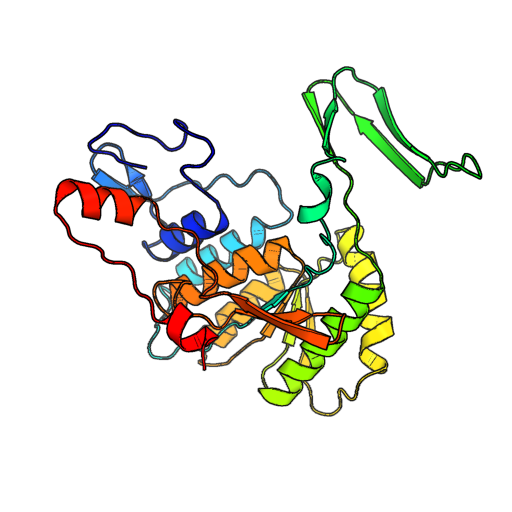.50 224 PHE A C 1
ATOM 1735 O O . PHE A 1 224 ? -9.113 -2.431 8.066 1.00 98.50 224 PHE A O 1
ATOM 1742 N N . PRO A 1 225 ? -6.980 -3.090 7.947 1.00 98.12 225 PRO A N 1
ATOM 1743 C CA . PRO A 1 225 ? -6.985 -3.661 9.296 1.00 98.12 225 PRO A CA 1
ATOM 1744 C C . PRO A 1 225 ? -7.297 -2.664 10.415 1.00 98.12 225 PRO A C 1
ATOM 1746 O O . PRO A 1 225 ? -7.966 -3.020 11.385 1.00 98.12 225 PRO A O 1
ATOM 1749 N N . ILE A 1 226 ? -6.878 -1.398 10.311 1.00 97.62 226 ILE A N 1
ATOM 1750 C CA . ILE A 1 226 ? -7.258 -0.380 11.304 1.00 97.62 226 ILE A CA 1
ATOM 1751 C C . ILE A 1 226 ? -8.760 -0.074 11.238 1.00 97.62 226 ILE A C 1
ATOM 1753 O O . ILE A 1 226 ? -9.368 0.176 12.282 1.00 97.62 226 ILE A O 1
ATOM 1757 N N . ILE A 1 227 ? -9.372 -0.115 10.054 1.00 96.44 227 ILE A N 1
ATOM 1758 C CA . ILE A 1 227 ? -10.822 0.049 9.887 1.00 96.44 227 ILE A CA 1
ATOM 1759 C C . ILE A 1 227 ? -11.575 -1.199 10.384 1.00 96.44 227 ILE A C 1
ATOM 1761 O O . ILE A 1 227 ? -12.534 -1.062 11.142 1.00 96.44 227 ILE A O 1
ATOM 1765 N N . GLU A 1 228 ? -11.117 -2.395 10.010 1.00 97.12 228 GLU A N 1
ATOM 1766 C CA . GLU A 1 228 ? -11.754 -3.692 10.286 1.00 97.12 228 GLU A CA 1
ATOM 1767 C C . GLU A 1 228 ? -11.591 -4.137 11.750 1.00 97.12 228 GLU A C 1
ATOM 1769 O O . GLU A 1 228 ? -12.553 -4.498 12.422 1.00 97.12 228 GLU A O 1
ATOM 1774 N N . LEU A 1 229 ? -10.361 -4.104 12.266 1.00 95.44 229 LEU A N 1
ATOM 1775 C CA . LEU A 1 229 ? -9.971 -4.703 13.551 1.00 95.44 229 LEU A CA 1
ATOM 1776 C C . LEU A 1 229 ? -9.616 -3.657 14.609 1.00 95.44 229 LEU A C 1
ATOM 1778 O O . LEU A 1 229 ? -9.371 -3.975 15.775 1.00 95.44 229 LEU A O 1
ATOM 1782 N N . GLY A 1 230 ? -9.544 -2.392 14.204 1.00 94.12 230 GLY A N 1
ATOM 1783 C CA . GLY A 1 230 ? -9.109 -1.304 15.060 1.00 94.12 230 GLY A CA 1
ATOM 1784 C C . GLY A 1 230 ? -7.600 -1.243 15.306 1.00 94.12 230 GLY A C 1
ATOM 1785 O O . GLY A 1 230 ? -7.163 -0.384 16.075 1.00 94.12 230 GLY A O 1
ATOM 1786 N N . THR A 1 231 ? -6.821 -2.135 14.695 1.00 92.50 231 THR A N 1
ATOM 1787 C CA . THR A 1 231 ? -5.356 -2.195 14.756 1.00 92.50 231 THR A CA 1
ATOM 1788 C C . THR A 1 231 ? -4.823 -3.100 13.644 1.00 92.50 231 THR A C 1
ATOM 1790 O O . THR A 1 231 ? -5.441 -4.113 13.322 1.00 92.50 231 THR A O 1
ATOM 1793 N N . SER A 1 232 ? -3.652 -2.781 13.097 1.00 91.94 232 SER A N 1
ATOM 1794 C CA . SER A 1 232 ? -2.925 -3.613 12.129 1.00 91.94 232 SER A CA 1
ATOM 1795 C C . SER A 1 232 ? -2.026 -4.678 12.778 1.00 91.94 232 SER A C 1
ATOM 1797 O O . SER A 1 232 ? -1.458 -5.526 12.090 1.00 91.94 232 SER A O 1
ATOM 1799 N N . ALA A 1 233 ? -1.930 -4.707 14.114 1.00 88.25 233 ALA A N 1
ATOM 1800 C CA . ALA A 1 233 ? -1.152 -5.714 14.848 1.00 88.25 233 ALA A CA 1
ATOM 1801 C C . ALA A 1 233 ? -1.808 -7.112 14.871 1.00 88.25 233 ALA A C 1
ATOM 1803 O O . ALA A 1 233 ? -1.156 -8.101 15.188 1.00 88.25 233 ALA A O 1
ATOM 1804 N N . LYS A 1 234 ? -3.100 -7.216 14.532 1.00 91.50 234 LYS A N 1
ATOM 1805 C CA . LYS A 1 234 ? -3.881 -8.468 14.570 1.00 91.50 234 LYS A CA 1
ATOM 1806 C C . LYS A 1 234 ? -3.980 -9.137 13.199 1.00 91.50 234 LYS A C 1
ATOM 1808 O O . LYS A 1 234 ? -5.040 -9.620 12.818 1.00 91.50 234 LYS A O 1
ATOM 1813 N N . MET A 1 235 ? -2.878 -9.127 12.455 1.00 92.25 235 MET A N 1
ATOM 1814 C CA . MET A 1 235 ? -2.815 -9.597 11.072 1.00 92.25 235 MET A C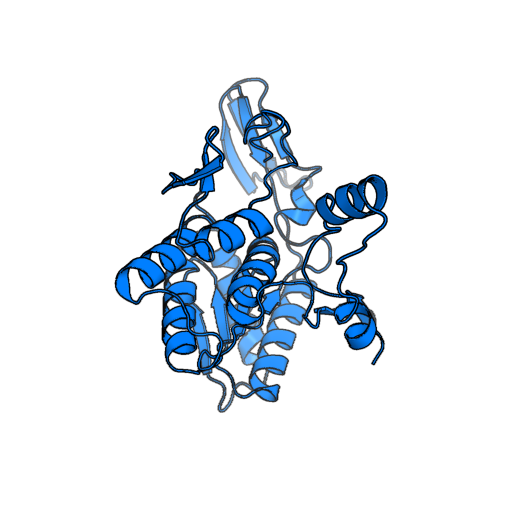A 1
ATOM 1815 C C . MET A 1 235 ? -1.838 -10.760 10.924 1.00 92.25 235 MET A C 1
ATOM 1817 O O . MET A 1 235 ? -0.812 -10.809 11.597 1.00 92.25 235 MET A O 1
ATOM 1821 N N . LEU A 1 236 ? -2.134 -11.664 9.990 1.00 91.50 236 LEU A N 1
ATOM 1822 C CA . LEU A 1 236 ? -1.154 -12.616 9.473 1.00 91.50 236 LEU A CA 1
ATOM 1823 C C . LEU A 1 236 ? -0.333 -11.937 8.373 1.00 91.50 236 LEU A C 1
ATOM 1825 O O . LEU A 1 236 ? -0.885 -11.572 7.335 1.00 91.50 236 LEU A O 1
ATOM 1829 N N . SER A 1 237 ? 0.979 -11.816 8.579 1.00 94.19 237 SER A N 1
ATOM 1830 C CA . SER A 1 237 ? 1.926 -11.352 7.560 1.00 94.19 237 SER A CA 1
ATOM 1831 C C . SER A 1 237 ? 2.902 -12.484 7.236 1.00 94.19 237 SER A C 1
ATOM 1833 O O . SER A 1 237 ? 3.830 -12.786 7.985 1.00 94.19 237 SER A O 1
ATOM 1835 N N . ILE A 1 238 ? 2.623 -13.184 6.134 1.00 94.69 238 ILE A N 1
ATOM 1836 C CA . ILE A 1 238 ? 3.350 -14.386 5.711 1.00 94.69 238 ILE A CA 1
ATOM 1837 C C . ILE A 1 238 ? 4.182 -14.052 4.480 1.00 94.69 238 ILE A C 1
ATOM 1839 O O . ILE A 1 238 ? 3.652 -13.588 3.469 1.00 94.69 238 ILE A O 1
ATOM 1843 N N . VAL A 1 239 ? 5.473 -14.367 4.542 1.00 94.38 239 VAL A N 1
ATOM 1844 C CA . VAL A 1 239 ? 6.449 -14.113 3.483 1.00 94.38 239 VAL A CA 1
ATOM 1845 C C . VAL A 1 239 ? 7.052 -15.438 3.014 1.00 94.38 239 VAL A C 1
ATOM 1847 O O . VAL A 1 239 ? 8.045 -15.911 3.580 1.00 94.38 239 VAL A O 1
ATOM 1850 N N . PRO A 1 240 ? 6.483 -16.061 1.967 1.00 92.38 240 PRO A N 1
ATOM 1851 C CA . PRO A 1 240 ? 7.120 -17.184 1.294 1.00 92.38 240 PRO A CA 1
ATOM 1852 C C . PRO A 1 240 ? 8.436 -16.707 0.673 1.00 92.38 240 PRO A C 1
ATOM 1854 O O . PRO A 1 240 ? 8.449 -15.862 -0.222 1.00 92.38 240 PRO A O 1
ATOM 1857 N N . MET A 1 241 ? 9.569 -17.206 1.162 1.00 91.75 241 MET A N 1
ATOM 1858 C CA . MET A 1 241 ? 10.864 -16.807 0.625 1.00 91.75 241 MET A CA 1
ATOM 1859 C C . MET A 1 241 ? 11.100 -17.475 -0.728 1.00 91.75 241 MET A C 1
ATOM 1861 O O . MET A 1 241 ? 10.874 -18.673 -0.889 1.00 91.75 241 MET A O 1
ATOM 1865 N N . LEU A 1 242 ? 11.695 -16.736 -1.668 1.00 88.75 242 LEU A N 1
ATOM 1866 C CA . LEU A 1 242 ? 12.071 -17.265 -2.989 1.00 88.75 242 LEU A CA 1
ATOM 1867 C C . LEU A 1 242 ? 12.974 -18.514 -2.911 1.00 88.75 242 LEU A C 1
ATOM 1869 O O . LEU A 1 242 ? 12.967 -19.335 -3.822 1.00 88.75 242 LEU A O 1
ATOM 1873 N N . ALA A 1 243 ? 13.746 -18.662 -1.830 1.00 92.69 243 ALA A N 1
ATOM 1874 C CA . ALA A 1 243 ? 14.622 -19.810 -1.587 1.00 92.69 243 ALA A CA 1
ATOM 1875 C C . ALA A 1 243 ? 13.909 -21.032 -0.962 1.00 92.69 243 ALA A C 1
ATOM 1877 O O . ALA A 1 243 ? 14.571 -22.014 -0.641 1.00 92.69 243 ALA A O 1
ATOM 1878 N N . GLY A 1 244 ? 12.587 -20.981 -0.764 1.00 90.00 244 GLY A N 1
ATOM 1879 C CA . GLY A 1 244 ? 11.782 -22.081 -0.217 1.00 90.00 244 GLY A CA 1
ATOM 1880 C C . GLY A 1 244 ? 11.578 -22.065 1.304 1.00 90.00 244 GLY A C 1
ATOM 1881 O O . GLY A 1 244 ? 10.902 -22.946 1.824 1.00 90.00 244 GLY A O 1
ATOM 1882 N N . GLY A 1 245 ? 12.138 -21.082 2.018 1.00 94.62 245 GLY A N 1
ATOM 1883 C CA . GLY A 1 245 ? 11.850 -20.834 3.437 1.00 94.62 245 GLY A CA 1
ATOM 1884 C C . GLY A 1 245 ? 10.580 -20.002 3.660 1.00 94.62 245 GLY A C 1
ATOM 1885 O O . GLY A 1 245 ? 9.932 -19.567 2.708 1.00 94.62 245 GLY A O 1
ATOM 1886 N N . GLY A 1 246 ? 10.253 -19.731 4.922 1.00 94.00 246 GLY A N 1
ATOM 1887 C CA . GLY A 1 246 ? 9.163 -18.835 5.311 1.00 94.00 246 GLY A CA 1
ATOM 1888 C C . GLY A 1 246 ? 9.632 -17.825 6.352 1.00 94.00 246 GLY A C 1
ATOM 1889 O O . GLY A 1 246 ? 10.403 -18.173 7.245 1.00 94.00 246 GLY A O 1
ATOM 1890 N N . MET A 1 247 ? 9.180 -16.582 6.223 1.00 94.62 247 MET A N 1
ATOM 1891 C CA . MET A 1 247 ? 9.255 -15.572 7.277 1.00 94.62 247 MET A CA 1
ATOM 1892 C C . MET A 1 247 ? 7.836 -15.170 7.665 1.00 94.62 247 MET A C 1
ATOM 1894 O O . MET A 1 247 ? 6.973 -15.025 6.801 1.00 94.62 247 MET A O 1
ATOM 1898 N N . TYR A 1 248 ? 7.608 -15.022 8.965 1.00 95.31 248 T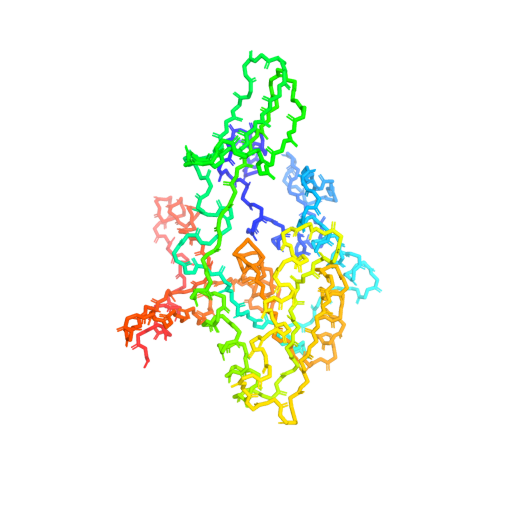YR A N 1
ATOM 1899 C CA . TYR A 1 248 ? 6.305 -14.724 9.544 1.00 95.31 248 TYR A CA 1
ATOM 1900 C C . TYR A 1 248 ? 6.468 -13.477 10.404 1.00 95.31 248 TYR A C 1
ATOM 1902 O O . TYR A 1 248 ? 7.159 -13.508 11.422 1.00 95.31 248 TYR A O 1
ATOM 1910 N N . GLU A 1 249 ? 5.908 -12.363 9.949 1.00 92.25 249 GLU A N 1
ATOM 1911 C CA . GLU A 1 249 ? 5.933 -11.110 10.696 1.00 92.25 249 GLU A CA 1
ATOM 1912 C C . GLU A 1 249 ? 4.732 -11.082 11.649 1.00 92.25 249 GLU A C 1
ATOM 1914 O O . GLU A 1 249 ? 3.639 -11.551 11.324 1.00 92.25 249 GLU A O 1
ATOM 1919 N N . THR A 1 250 ? 4.931 -10.535 12.845 1.00 91.44 250 THR A N 1
ATOM 1920 C CA . THR A 1 250 ? 3.992 -10.626 13.975 1.00 91.44 250 THR A CA 1
ATOM 1921 C C . THR A 1 250 ? 2.849 -9.605 13.891 1.00 91.44 250 THR A C 1
ATOM 1923 O O . THR A 1 250 ? 2.383 -9.110 14.914 1.00 91.44 250 THR A O 1
ATOM 1926 N N . GLY A 1 251 ? 2.442 -9.229 12.680 1.00 87.00 251 GLY A N 1
ATOM 1927 C CA . GLY A 1 251 ? 1.503 -8.148 12.379 1.00 87.00 251 GLY A CA 1
ATOM 1928 C C . GLY A 1 251 ? 2.021 -7.239 11.262 1.00 87.00 251 GLY A C 1
ATOM 1929 O O . GLY A 1 251 ? 3.117 -7.449 10.748 1.00 87.00 251 GLY A O 1
ATOM 1930 N N . ALA A 1 252 ? 1.226 -6.234 10.884 1.00 84.31 252 ALA A N 1
ATOM 1931 C CA . ALA A 1 252 ? 1.596 -5.251 9.857 1.00 84.31 252 ALA A CA 1
ATOM 1932 C C . ALA A 1 252 ? 1.959 -3.864 10.425 1.00 84.31 252 ALA A C 1
ATOM 1934 O O . ALA A 1 252 ? 2.420 -3.010 9.682 1.00 84.31 252 ALA A O 1
ATOM 1935 N N . GLY A 1 253 ? 1.754 -3.637 11.728 1.00 83.62 253 GLY A N 1
ATOM 1936 C CA . GLY A 1 253 ? 2.010 -2.346 12.373 1.00 83.62 253 GLY A CA 1
ATOM 1937 C C . GLY A 1 253 ? 3.457 -2.139 12.843 1.00 83.62 253 GLY A C 1
ATOM 1938 O O . GLY A 1 253 ? 4.289 -3.045 12.823 1.00 83.62 253 GLY A O 1
ATOM 1939 N N . GLY A 1 254 ? 3.747 -0.927 13.329 1.00 88.50 254 GLY A N 1
ATOM 1940 C CA . GLY A 1 254 ? 5.055 -0.551 13.882 1.00 88.50 254 GLY A CA 1
ATOM 1941 C C . GLY A 1 254 ? 5.268 -0.900 15.365 1.00 88.50 254 GLY A C 1
ATOM 1942 O O . GLY A 1 254 ? 4.461 -1.560 16.013 1.00 88.50 254 GLY A O 1
ATOM 1943 N N . SER A 1 255 ? 6.348 -0.373 15.951 1.00 91.19 255 SER A N 1
ATOM 1944 C CA . SER A 1 255 ? 6.775 -0.645 17.340 1.00 91.19 255 SER A CA 1
ATOM 1945 C C . SER A 1 255 ? 6.013 0.122 18.436 1.00 91.19 255 SER A C 1
ATOM 1947 O O . SER A 1 255 ? 6.363 0.026 19.610 1.00 91.19 255 SER A O 1
ATOM 1949 N N . ALA A 1 256 ? 4.981 0.891 18.070 1.00 90.69 256 ALA A N 1
ATOM 1950 C CA . ALA A 1 256 ? 4.079 1.605 18.980 1.00 90.69 256 ALA A CA 1
ATOM 1951 C C . ALA A 1 256 ? 4.785 2.399 20.116 1.00 90.69 256 ALA A C 1
ATOM 1953 O O . ALA A 1 256 ? 4.571 2.111 21.296 1.00 90.69 256 ALA A O 1
ATOM 1954 N N . PRO A 1 257 ? 5.563 3.464 19.819 1.00 91.19 257 PRO A N 1
ATOM 1955 C CA . PRO A 1 257 ? 6.370 4.186 20.821 1.00 91.19 257 PRO A CA 1
ATOM 1956 C C . PRO A 1 257 ? 5.556 4.749 22.000 1.00 91.19 257 PRO A C 1
ATOM 1958 O O . PRO A 1 257 ? 6.026 4.769 23.135 1.00 91.19 257 PRO A O 1
ATOM 1961 N N . LYS A 1 258 ? 4.285 5.106 21.773 1.00 91.31 258 LYS A N 1
ATOM 1962 C CA . LYS A 1 258 ? 3.359 5.559 22.829 1.00 91.31 258 LYS A CA 1
ATOM 1963 C C . LYS A 1 258 ? 3.010 4.482 23.868 1.00 91.31 258 LYS A C 1
ATOM 1965 O O . LYS A 1 258 ? 2.367 4.799 24.869 1.00 91.31 258 LYS A O 1
ATOM 1970 N N . HIS A 1 259 ? 3.336 3.214 23.619 1.00 95.31 259 HIS A N 1
ATOM 1971 C CA . HIS A 1 259 ? 3.224 2.143 24.614 1.00 95.31 259 HIS A CA 1
ATOM 1972 C C . HIS A 1 259 ? 4.386 2.207 25.606 1.00 95.31 259 HIS A C 1
ATOM 1974 O O . HIS A 1 259 ? 4.173 1.996 26.794 1.00 95.31 259 HIS A O 1
ATOM 1980 N N . VAL A 1 260 ? 5.587 2.561 25.135 1.00 96.50 260 VAL A N 1
ATOM 1981 C CA . VAL A 1 260 ? 6.773 2.729 25.986 1.00 96.50 260 VAL A CA 1
ATOM 1982 C C . VAL A 1 260 ? 6.587 3.908 26.936 1.00 96.50 260 VAL A C 1
ATOM 1984 O O . VAL A 1 260 ? 6.886 3.773 28.117 1.00 96.50 260 VAL A O 1
ATOM 1987 N N . GLU A 1 261 ? 6.029 5.025 26.453 1.00 92.94 261 GLU A N 1
ATOM 1988 C CA . GLU A 1 261 ? 5.691 6.175 27.310 1.00 92.94 261 GLU A CA 1
ATOM 1989 C C . GLU A 1 261 ? 4.789 5.752 28.484 1.00 92.94 261 GLU A C 1
ATOM 1991 O O . GLU A 1 261 ? 5.139 5.987 29.635 1.00 92.94 261 GLU A O 1
ATOM 1996 N N . GLN A 1 262 ? 3.690 5.035 28.210 1.00 96.38 262 GLN A N 1
ATOM 1997 C CA . GLN A 1 262 ? 2.771 4.555 29.252 1.00 96.38 262 GLN A CA 1
ATOM 1998 C C . GLN A 1 262 ? 3.434 3.552 30.206 1.00 96.38 262 GLN A C 1
ATOM 2000 O O . GLN A 1 262 ? 3.241 3.621 31.418 1.00 96.38 262 GLN A O 1
ATOM 2005 N N . LEU A 1 263 ? 4.239 2.626 29.679 1.00 97.62 263 LEU A N 1
ATOM 2006 C CA . LEU A 1 263 ? 4.942 1.648 30.504 1.00 97.62 263 LEU A CA 1
ATOM 2007 C C . LEU A 1 263 ? 5.898 2.332 31.490 1.00 97.62 263 LEU A C 1
ATOM 2009 O O . LEU A 1 263 ? 5.946 1.951 32.654 1.00 97.62 263 LEU A O 1
ATOM 2013 N N . VAL A 1 264 ? 6.641 3.345 31.043 1.00 97.88 264 VAL A N 1
ATOM 2014 C CA . VAL A 1 264 ? 7.580 4.078 31.904 1.00 97.88 264 VAL A CA 1
ATOM 2015 C C . VAL A 1 264 ? 6.846 4.962 32.915 1.00 97.88 264 VAL A C 1
ATOM 2017 O O . VAL A 1 264 ? 7.281 5.051 34.061 1.00 97.88 264 VAL A O 1
ATOM 2020 N N . GLU A 1 265 ? 5.748 5.608 32.515 1.00 96.44 265 GLU A N 1
ATOM 2021 C CA . GLU A 1 265 ? 5.009 6.548 33.367 1.00 96.44 265 GLU A CA 1
ATOM 2022 C C . GLU A 1 265 ? 4.142 5.844 34.428 1.00 96.44 265 GLU A C 1
ATOM 2024 O O . GLU A 1 265 ? 4.083 6.304 35.568 1.00 96.44 265 GLU A O 1
ATOM 2029 N N . GLU A 1 266 ? 3.490 4.728 34.088 1.00 97.69 266 GLU A N 1
ATOM 2030 C CA . GLU A 1 266 ? 2.498 4.082 34.965 1.00 97.69 266 GLU A CA 1
ATOM 2031 C C . GLU A 1 266 ? 2.615 2.550 35.065 1.00 97.69 266 GLU A C 1
ATOM 2033 O O . GLU A 1 266 ? 1.750 1.902 35.654 1.00 97.69 266 GLU A O 1
ATOM 2038 N N . ASN A 1 267 ? 3.690 1.950 34.541 1.00 97.62 267 ASN A N 1
ATOM 2039 C CA . ASN A 1 267 ? 3.930 0.500 34.570 1.00 97.62 267 ASN A CA 1
ATOM 2040 C C . ASN A 1 267 ? 2.794 -0.336 33.942 1.00 97.62 267 ASN A C 1
ATOM 2042 O O . ASN A 1 267 ? 2.492 -1.444 34.389 1.00 97.62 267 ASN A O 1
ATOM 2046 N N . HIS A 1 268 ? 2.162 0.196 32.892 1.00 97.62 268 HIS A N 1
ATOM 2047 C CA . HIS A 1 268 ? 1.120 -0.487 32.130 1.00 97.62 268 HIS A CA 1
ATOM 2048 C C . HIS A 1 268 ? 1.512 -0.609 30.650 1.00 97.62 268 HIS A C 1
ATOM 2050 O O . HIS A 1 268 ? 1.704 0.391 29.957 1.00 97.62 268 HIS A O 1
ATOM 2056 N N . LEU A 1 269 ? 1.611 -1.849 30.154 1.00 97.62 269 LEU A N 1
ATOM 2057 C CA . LEU A 1 269 ? 1.906 -2.150 28.753 1.00 97.62 269 LEU A CA 1
ATOM 2058 C C . LEU A 1 269 ? 0.640 -2.619 28.030 1.00 97.62 269 LEU A C 1
ATOM 2060 O O . LEU A 1 269 ? 0.227 -3.765 28.166 1.00 97.62 269 LEU A O 1
ATOM 2064 N N . ARG A 1 270 ? 0.062 -1.747 27.200 1.00 95.12 270 ARG A N 1
ATOM 2065 C CA . ARG A 1 270 ? -1.118 -2.052 26.366 1.00 95.12 270 ARG A CA 1
ATOM 2066 C C . ARG A 1 270 ? -0.792 -2.681 24.998 1.00 95.12 270 ARG A C 1
ATOM 2068 O O . ARG A 1 270 ? -1.566 -2.538 24.055 1.00 95.12 270 ARG A O 1
ATOM 2075 N N . TRP A 1 271 ? 0.378 -3.308 24.862 1.00 96.25 271 TRP A N 1
ATOM 2076 C CA . TRP A 1 271 ? 0.747 -4.057 23.656 1.00 96.25 271 TRP A CA 1
ATOM 2077 C C . TRP A 1 271 ? -0.076 -5.345 23.564 1.00 96.25 271 TRP A C 1
ATOM 2079 O O . TRP A 1 271 ? -0.253 -6.035 24.565 1.00 96.25 271 TRP A O 1
ATOM 2089 N N . ASP A 1 272 ? -0.575 -5.663 22.372 1.00 93.62 272 ASP A N 1
ATOM 2090 C CA . ASP A 1 272 ? -1.345 -6.880 22.117 1.00 93.62 272 ASP A CA 1
ATOM 2091 C C . ASP A 1 272 ? -0.490 -7.852 21.292 1.00 93.62 272 ASP A C 1
ATOM 2093 O O . ASP A 1 272 ? -0.261 -7.630 20.103 1.00 93.62 272 ASP A O 1
ATOM 2097 N N . SER A 1 273 ? -0.017 -8.920 21.937 1.00 96.38 273 SER A N 1
ATOM 2098 C CA . SER A 1 273 ? 0.866 -9.934 21.342 1.00 96.38 273 SER A CA 1
ATOM 2099 C C . SER A 1 273 ? 0.141 -10.970 20.472 1.00 96.38 273 SER A C 1
ATOM 2101 O O . SER A 1 273 ? 0.744 -11.976 20.102 1.00 96.38 273 SER A O 1
ATOM 2103 N N . LEU A 1 274 ? -1.136 -10.771 20.111 1.00 94.69 274 LEU A N 1
ATOM 2104 C CA . LEU A 1 274 ? -1.868 -11.731 19.275 1.00 94.69 274 LEU A CA 1
ATOM 2105 C C . LEU A 1 274 ? -1.137 -12.057 17.964 1.00 94.69 274 LEU A C 1
ATOM 2107 O O . LEU A 1 274 ? -1.104 -13.217 17.563 1.00 94.69 274 LEU A O 1
ATOM 2111 N N . GLY A 1 275 ? -0.516 -11.068 17.319 1.00 93.31 275 GLY A N 1
ATOM 2112 C CA . GLY A 1 275 ? 0.244 -11.289 16.089 1.00 93.31 275 GLY A CA 1
ATOM 2113 C C . GLY A 1 275 ? 1.469 -12.197 16.270 1.00 93.31 275 GLY A C 1
ATOM 2114 O O . GLY A 1 275 ? 1.800 -12.962 15.367 1.00 93.31 275 GLY A O 1
ATOM 2115 N N . GLU A 1 276 ? 2.095 -12.203 17.450 1.00 95.31 276 GLU A N 1
ATOM 2116 C CA . GLU A 1 276 ? 3.191 -13.126 17.782 1.00 95.31 276 GLU A CA 1
ATOM 2117 C C . GLU A 1 276 ? 2.678 -14.569 17.889 1.00 95.31 276 GLU A C 1
ATOM 2119 O O . GLU A 1 276 ? 3.301 -15.493 17.369 1.00 95.31 276 GLU A O 1
ATOM 2124 N N . TYR A 1 277 ? 1.504 -14.768 18.499 1.00 96.06 277 TYR A N 1
ATOM 2125 C CA . TYR A 1 277 ? 0.870 -16.087 18.588 1.00 96.06 277 TYR A CA 1
ATOM 2126 C C . TYR A 1 277 ? 0.410 -16.598 17.221 1.00 96.06 277 TYR A C 1
ATOM 2128 O O . TYR A 1 277 ? 0.549 -17.784 16.934 1.00 96.06 277 TYR A O 1
ATOM 2136 N N . LEU A 1 278 ? -0.108 -15.705 16.374 1.00 94.06 278 LEU A N 1
ATOM 2137 C CA . LEU A 1 278 ? -0.524 -16.028 15.010 1.00 94.06 278 LEU A CA 1
ATOM 2138 C C . LEU A 1 278 ? 0.661 -16.410 14.117 1.00 94.06 278 LEU A C 1
ATOM 2140 O O . LEU A 1 278 ? 0.532 -17.328 13.319 1.00 94.06 278 LEU A O 1
ATOM 2144 N N . ALA A 1 279 ? 1.801 -15.728 14.245 1.00 94.38 279 ALA A N 1
ATOM 2145 C CA . ALA A 1 279 ? 3.010 -16.043 13.482 1.00 94.38 279 ALA A CA 1
ATOM 2146 C C . ALA A 1 279 ? 3.681 -17.354 13.930 1.00 94.38 279 ALA A C 1
ATOM 2148 O O . ALA A 1 279 ? 4.410 -17.967 13.153 1.00 94.38 279 ALA A O 1
ATOM 2149 N N . LEU A 1 280 ? 3.468 -17.758 15.187 1.00 95.56 280 LEU A N 1
ATOM 2150 C CA . LEU A 1 280 ? 4.028 -18.984 15.754 1.00 95.56 280 LEU A CA 1
ATOM 2151 C C . LEU A 1 280 ? 3.265 -20.255 15.338 1.00 95.56 280 LEU A C 1
ATOM 2153 O O . LEU A 1 280 ? 3.880 -21.320 15.280 1.00 95.56 280 LEU A O 1
ATOM 2157 N N . ALA A 1 281 ? 1.949 -20.152 15.126 1.00 92.50 281 ALA A N 1
ATOM 2158 C CA . ALA A 1 281 ? 1.054 -21.271 14.811 1.00 92.50 281 ALA A CA 1
ATOM 2159 C C . ALA A 1 281 ? 1.193 -21.759 13.359 1.00 92.50 281 ALA A C 1
ATOM 2161 O O . ALA A 1 281 ? 1.155 -22.998 13.168 1.00 92.50 281 ALA A O 1
#

Organism: NCBI:txid89044

pLDDT: mean 97.15, std 2.5, range [83.62, 98.94]

Secondary structure (DSSP, 8-state):
-BTTTTB-TTS-TTSS-HHHHHHHHHHTTTEEE-TTS-EEE-------HHHHHHHHHHHHHHHHH-S--TTT-----EEE--TTT-BGGG-GGGEEE-SSSEEEEEE-TTT--EEEEEEE-TT-EEE--B--HHHHHHHHHHHHH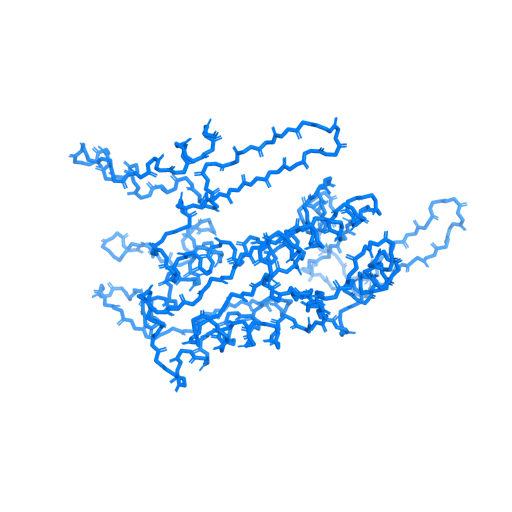HHHHH--EEEEE--TTSHHHHHHHHHHHHHGGGS--TT--EEEE-HHHHHHHHHHHHHTT--EEEEE-HHHHHHHHHHHHHHHTS-TTS--EEEE-TTS-EEEES-SS---HHHHHHHHHHS-----THHHHHHH-

Radius of gyration: 20.68 Å; chains: 1; bounding box: 50×45×60 Å

Sequence (281 aa):
VNSDKGITNLHVPSDIIIDASMPAMIRSSGQMWTPGNKLKDCKAIIPDRCYAGVFHECIENCIKHGAFDPKTMGTVPNVGLMAQKAEEYGSHDKTFEVKKPGTMRVVNSDTGAVLLVHEVEEGDIWRMCQTKDIPIQDWVKLAVTRARASGAKAIFWLDCNRAHDLNMIQKVKKYLPQHNTEGLDIEIMGPVEACRLSCDRAREGKDTISVTGNVLRDYNTDLFPIIELGTSAKMLSIVPMLAGGGMYETGAGGSAPKHVEQLVEENHLRWDSLGEYLALA